Protein AF-0000000081809481 (afdb_homodimer)

Nearest PDB structures (foldseek):
  1v05-assembly1_A-2  TM=9.654E-01  e=3.970E-13  Homo sapiens
  8pa0-assembly2_A  TM=9.584E-01  e=5.561E-13  Homo sapiens
  2eed-assembly1_A  TM=9.183E-01  e=1.915E-11  Homo sapiens
  3rgh-assembly2_B  TM=9.601E-01  e=2.845E-08  Homo sapiens
  2dia-assembly1_A  TM=9.328E-01  e=1.036E-07  Homo sapiens

Radius of gyration: 15.46 Å; Cα contacts (8 Å, |Δi|>4): 538; chains: 2; bounding box: 35×39×35 Å

Sequence (194 aa):
MPVFHSDASKVSSKGLGLKKAHPGRQNNFTINASQAGGNILYVGVYGPKGPCDEVSIKHIGHYNYNVNYVIKERGEHCLIVKWGEEHIPGSPFKVTTMPVFHSDASKVSSKGLGLKKAHPGRQNNFTINASQAGGNILYVGVYGPKGPCDEVSIKHIGHYNYNVNYVIKERGEHCLIVKWGEEHIPGSPFKVTT

Organism: Hyalella azteca (NCBI:txid294128)

Structure (mmCIF, N/CA/C/O backbone):
data_AF-0000000081809481-model_v1
#
loop_
_entity.id
_entity.type
_entity.pdbx_description
1 polymer Filamin-A-like
#
loop_
_atom_site.group_PDB
_atom_site.id
_atom_site.type_symbol
_atom_site.label_atom_id
_atom_site.label_alt_id
_atom_site.label_comp_id
_atom_site.label_asym_id
_atom_site.label_entity_id
_atom_site.label_seq_id
_atom_site.pdbx_PDB_ins_code
_atom_site.Cartn_x
_atom_site.Cartn_y
_atom_site.Cartn_z
_atom_site.occupancy
_atom_site.B_iso_or_equiv
_atom_site.auth_seq_id
_atom_site.auth_comp_id
_atom_site.auth_asym_id
_atom_site.auth_atom_id
_atom_site.pdbx_PDB_model_num
ATOM 1 N N . MET A 1 1 ? 6.949 8.203 14.992 1 63.09 1 MET A N 1
ATOM 2 C CA . MET A 1 1 ? 5.715 8.023 14.234 1 63.09 1 MET A CA 1
ATOM 3 C C . MET A 1 1 ? 4.508 8.492 15.039 1 63.09 1 MET A C 1
ATOM 5 O O . MET A 1 1 ? 4.496 8.375 16.266 1 63.09 1 MET A O 1
ATOM 9 N N . PRO A 1 2 ? 3.596 9.266 14.273 1 72.75 2 PRO A N 1
ATOM 10 C CA . PRO A 1 2 ? 2.396 9.641 15.023 1 72.75 2 PRO A CA 1
ATOM 11 C C . PRO A 1 2 ? 1.665 8.438 15.617 1 72.75 2 PRO A C 1
ATOM 13 O O . PRO A 1 2 ? 1.718 7.344 15.055 1 72.75 2 PRO A O 1
ATOM 16 N N . VAL A 1 3 ? 1.266 8.523 16.844 1 85.62 3 VAL A N 1
ATOM 17 C CA . VAL A 1 3 ? 0.41 7.516 17.469 1 85.62 3 VAL A CA 1
ATOM 18 C C . VAL A 1 3 ? -1.017 7.652 16.938 1 85.62 3 VAL A C 1
ATOM 20 O O . VAL A 1 3 ? -1.584 8.75 16.953 1 85.62 3 VAL A O 1
ATOM 23 N N . PHE A 1 4 ? -1.541 6.566 16.375 1 90.69 4 PHE A N 1
ATOM 24 C CA . PHE A 1 4 ? -2.885 6.605 15.812 1 90.69 4 PHE A CA 1
ATOM 25 C C . PHE A 1 4 ? -3.879 5.902 16.734 1 90.69 4 PHE A C 1
ATOM 27 O O . PHE A 1 4 ? -3.557 4.875 17.328 1 90.69 4 PHE A O 1
ATOM 34 N N . HIS A 1 5 ? -4.938 6.598 16.969 1 94.38 5 HIS A N 1
ATOM 35 C CA . HIS A 1 5 ? -6.082 5.953 17.609 1 94.38 5 HIS A CA 1
ATOM 36 C C . HIS A 1 5 ? -7.129 5.551 16.578 1 94.38 5 HIS A C 1
ATOM 38 O O . HIS A 1 5 ? -7.855 6.402 16.062 1 94.38 5 HIS A O 1
ATOM 44 N N . SER A 1 6 ? -7.109 4.258 16.281 1 97.25 6 SER A N 1
ATOM 45 C CA . SER A 1 6 ? -7.98 3.797 15.211 1 97.25 6 SER A CA 1
ATOM 46 C C . SER A 1 6 ? -8.617 2.457 15.562 1 97.25 6 SER A C 1
ATOM 48 O O . SER A 1 6 ? -8.227 1.807 16.531 1 97.25 6 SER A O 1
ATOM 50 N N . ASP A 1 7 ? -9.711 2.102 14.922 1 98.69 7 ASP A N 1
ATOM 51 C CA . ASP A 1 7 ? -10.438 0.843 15.062 1 98.69 7 ASP A CA 1
ATOM 52 C C . ASP A 1 7 ? -10.711 0.215 13.703 1 98.69 7 ASP A C 1
ATOM 54 O O . ASP A 1 7 ? -11.688 0.566 13.031 1 98.69 7 ASP A O 1
ATOM 58 N N . ALA A 1 8 ? -9.953 -0.684 13.328 1 98.81 8 ALA A N 1
ATOM 59 C CA . ALA A 1 8 ? -10.023 -1.289 12 1 98.81 8 ALA A CA 1
ATOM 60 C C . ALA A 1 8 ? -11.359 -1.994 11.789 1 98.81 8 ALA A C 1
ATOM 62 O O . ALA A 1 8 ? -11.797 -2.195 10.656 1 98.81 8 ALA A O 1
ATOM 63 N N . SER A 1 9 ? -11.898 -2.422 12.82 1 98.88 9 SER A N 1
ATOM 64 C CA . SER A 1 9 ? -13.164 -3.139 12.711 1 98.88 9 SER A CA 1
ATOM 65 C C . SER A 1 9 ? -14.266 -2.238 12.172 1 98.88 9 SER A C 1
ATOM 67 O O . SER A 1 9 ? -15.336 -2.719 11.773 1 98.88 9 SER A O 1
ATOM 69 N N . LYS A 1 10 ? -14.039 -0.944 12.133 1 98.94 10 LYS A N 1
ATOM 70 C CA . LYS A 1 10 ? -15.039 0.02 11.688 1 98.94 10 LYS A CA 1
ATOM 71 C C . LYS A 1 10 ? -14.812 0.417 10.234 1 98.94 10 LYS A C 1
ATOM 73 O O . LYS A 1 10 ? -15.492 1.304 9.711 1 98.94 10 LYS A O 1
ATOM 78 N N . VAL A 1 11 ? -13.938 -0.203 9.57 1 98.94 11 VAL A N 1
ATOM 79 C CA . VAL A 1 11 ? -13.672 0.05 8.156 1 98.94 11 VAL A CA 1
ATOM 80 C C . VAL A 1 11 ? -14.562 -0.843 7.297 1 98.94 11 VAL A C 1
ATOM 82 O O . VAL A 1 11 ? -14.727 -2.031 7.582 1 98.94 11 VAL A O 1
ATOM 85 N N . SER A 1 12 ? -15.078 -0.24 6.246 1 98.94 12 SER A N 1
ATOM 86 C CA . SER A 1 12 ? -15.852 -1.035 5.293 1 98.94 12 SER A CA 1
ATOM 87 C C . SER A 1 12 ? -15.219 -0.997 3.904 1 98.94 12 SER A C 1
ATOM 89 O O . SER A 1 12 ? -14.453 -0.083 3.59 1 98.94 12 SER A O 1
ATOM 91 N N . SER A 1 13 ? -15.492 -2.033 3.174 1 98.94 13 SER A N 1
ATOM 92 C CA . SER A 1 13 ? -15.008 -2.15 1.804 1 98.94 13 SER A CA 1
ATOM 93 C C . SER A 1 13 ? -16.109 -2.611 0.861 1 98.94 13 SER A C 1
ATOM 95 O O . SER A 1 13 ? -17.016 -3.348 1.267 1 98.94 13 SER A O 1
ATOM 97 N N . LYS A 1 14 ? -16.031 -2.088 -0.35 1 98.88 14 LYS A N 1
ATOM 98 C CA . LYS A 1 14 ? -17.047 -2.441 -1.34 1 98.88 14 LYS A CA 1
ATOM 99 C C . LYS A 1 14 ? -16.453 -2.51 -2.74 1 98.88 14 LYS A C 1
ATOM 101 O O . LYS A 1 14 ? -15.578 -1.715 -3.086 1 98.88 14 LYS A O 1
ATOM 106 N N . GLY A 1 15 ? -17 -3.496 -3.559 1 98.81 15 GLY A N 1
ATOM 107 C CA . GLY A 1 15 ? -16.641 -3.559 -4.965 1 98.81 15 GLY A CA 1
ATOM 108 C C . GLY A 1 15 ? -16.297 -4.965 -5.434 1 98.81 15 GLY A C 1
ATOM 109 O O . GLY A 1 15 ? -15.805 -5.781 -4.652 1 98.81 15 GLY A O 1
ATOM 110 N N . LEU A 1 16 ? -16.547 -5.25 -6.727 1 98.5 16 LEU A N 1
ATOM 111 C CA . LEU A 1 16 ? -16.328 -6.57 -7.305 1 98.5 16 LEU A CA 1
ATOM 112 C C . LEU A 1 16 ? -14.875 -6.996 -7.172 1 98.5 16 LEU A C 1
ATOM 114 O O . LEU A 1 16 ? -14.586 -8.188 -7.051 1 98.5 16 LEU A O 1
ATOM 118 N N . GLY A 1 17 ? -14.016 -6.012 -7.125 1 98.75 17 GLY A N 1
ATOM 119 C CA . GLY A 1 17 ? -12.594 -6.281 -7.055 1 98.75 17 GLY A CA 1
ATOM 120 C C . GLY A 1 17 ? -12.18 -7 -5.785 1 98.75 17 GLY A C 1
ATOM 121 O O . GLY A 1 17 ? -11.055 -7.488 -5.676 1 98.75 17 GLY A O 1
ATOM 122 N N . LEU A 1 18 ? -13.133 -7.062 -4.867 1 98.88 18 LEU A N 1
ATOM 123 C CA . LEU A 1 18 ? -12.859 -7.766 -3.621 1 98.88 18 LEU A CA 1
ATOM 124 C C . LEU A 1 18 ? -13.102 -9.266 -3.773 1 98.88 18 LEU A C 1
ATOM 126 O O . LEU A 1 18 ? -12.688 -10.055 -2.924 1 98.88 18 LEU A O 1
ATOM 130 N N . LYS A 1 19 ? -13.719 -9.641 -4.879 1 98.69 19 LYS A N 1
ATOM 131 C CA . LYS A 1 19 ? -14.141 -11.031 -5.027 1 98.69 19 LYS A CA 1
ATOM 132 C C . LYS A 1 19 ? -13.641 -11.625 -6.344 1 98.69 19 LYS A C 1
ATOM 134 O O . LYS A 1 19 ? -13.297 -12.805 -6.414 1 98.69 19 LYS A O 1
ATOM 139 N N . LYS A 1 20 ? -13.664 -10.82 -7.355 1 98.69 20 LYS A N 1
ATOM 140 C CA . LYS A 1 20 ? -13.297 -11.258 -8.703 1 98.69 20 LYS A CA 1
ATOM 141 C C . LYS A 1 20 ? -12.375 -10.25 -9.375 1 98.69 20 LYS A C 1
ATOM 143 O O . LYS A 1 20 ? -12.547 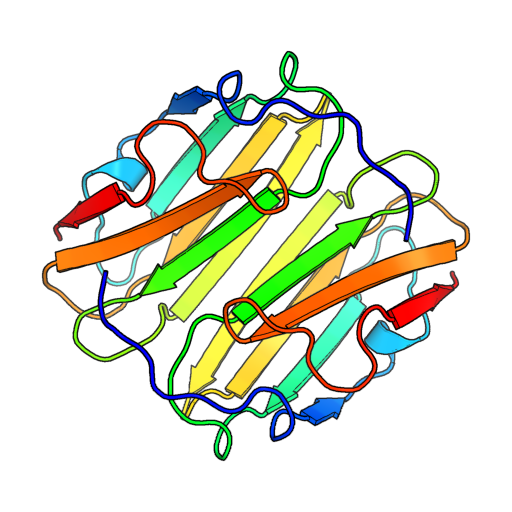-9.039 -9.219 1 98.69 20 LYS A O 1
ATOM 148 N N . ALA A 1 21 ? -11.43 -10.805 -10.141 1 98.44 21 ALA A N 1
ATOM 149 C CA . ALA A 1 21 ? -10.516 -9.922 -10.867 1 98.44 21 ALA A CA 1
ATOM 150 C C . ALA A 1 21 ? -10.289 -10.422 -12.289 1 98.44 21 ALA A C 1
ATOM 152 O O . ALA A 1 21 ? -10.32 -11.633 -12.539 1 98.44 21 ALA A O 1
ATOM 153 N N . HIS A 1 22 ? -10.078 -9.516 -13.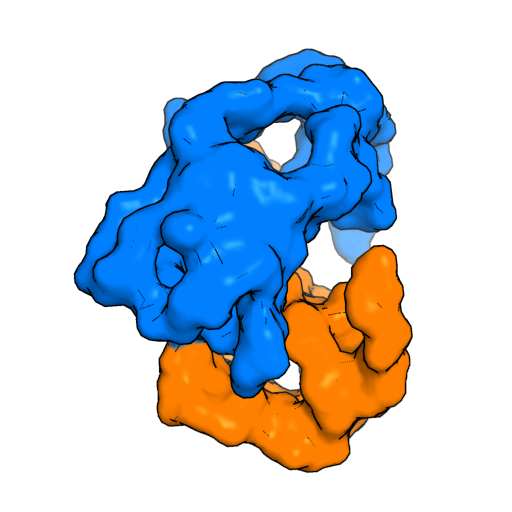172 1 98.25 22 HIS A N 1
ATOM 154 C CA . HIS A 1 22 ? -9.773 -9.812 -14.57 1 98.25 22 HIS A CA 1
ATOM 155 C C . HIS A 1 22 ? -8.305 -9.562 -14.875 1 98.25 22 HIS A C 1
ATOM 157 O O . HIS A 1 22 ? -7.832 -8.43 -14.812 1 98.25 22 HIS A O 1
ATOM 163 N N . PRO A 1 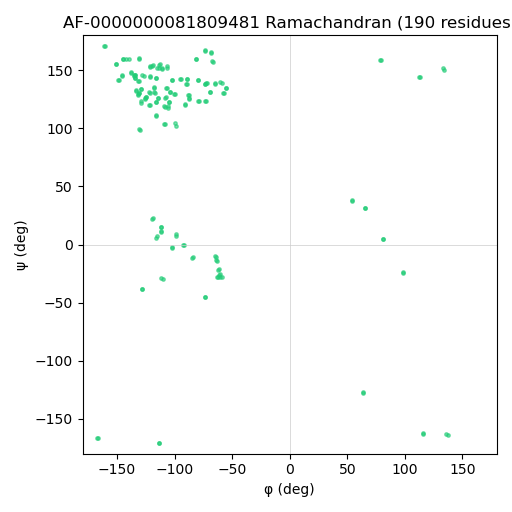23 ? -7.629 -10.625 -15.25 1 97.56 23 PRO A N 1
ATOM 164 C CA . PRO A 1 23 ? -6.211 -10.461 -15.57 1 97.56 23 PRO A CA 1
ATOM 165 C C . PRO A 1 23 ? -5.977 -9.469 -16.703 1 97.56 23 PRO A C 1
ATOM 167 O O . PRO A 1 23 ? -6.727 -9.461 -17.688 1 97.56 23 PRO A O 1
ATOM 170 N N . GLY A 1 24 ? -4.973 -8.68 -16.531 1 96.56 24 GLY A N 1
ATOM 171 C CA . GLY A 1 24 ? -4.57 -7.766 -17.594 1 96.56 24 GLY A CA 1
ATOM 172 C C . GLY A 1 24 ? -5.406 -6.5 -17.641 1 96.56 24 GLY A C 1
ATOM 173 O O . GLY A 1 24 ? -5.203 -5.645 -18.5 1 96.56 24 GLY A O 1
ATOM 174 N N . ARG A 1 25 ? -6.324 -6.383 -16.625 1 97.44 25 ARG A N 1
ATOM 175 C CA . ARG A 1 25 ? -7.207 -5.223 -16.562 1 97.44 25 ARG A CA 1
ATOM 176 C C . ARG A 1 25 ? -7.199 -4.605 -15.172 1 97.44 25 ARG A C 1
ATOM 178 O O . ARG A 1 25 ? -6.82 -5.258 -14.195 1 97.44 25 ARG A O 1
ATOM 185 N N . GLN A 1 26 ? -7.625 -3.355 -15.156 1 98.25 26 GLN A N 1
ATOM 186 C CA . GLN A 1 26 ? -7.816 -2.734 -13.852 1 98.25 26 GLN A CA 1
ATOM 187 C C . GLN A 1 26 ? -9.008 -3.35 -13.117 1 98.25 26 GLN A C 1
ATOM 189 O O . GLN A 1 26 ? -10.07 -3.551 -13.711 1 98.25 26 GLN A O 1
ATOM 194 N N . ASN A 1 27 ? -8.766 -3.689 -11.883 1 98.88 27 ASN A N 1
ATOM 195 C CA . ASN A 1 27 ? -9.805 -4.07 -10.938 1 98.88 27 ASN A CA 1
ATOM 196 C C . ASN A 1 27 ? -9.906 -3.07 -9.789 1 98.88 27 ASN A C 1
ATOM 198 O O . ASN A 1 27 ? -8.914 -2.457 -9.398 1 98.88 27 ASN A O 1
ATOM 202 N N . ASN A 1 28 ? -11.047 -2.908 -9.195 1 98.88 28 ASN A N 1
ATOM 203 C CA . ASN A 1 28 ? -11.195 -1.798 -8.258 1 98.88 28 ASN A CA 1
ATOM 204 C C . ASN A 1 28 ? -12.102 -2.168 -7.086 1 98.88 28 ASN A C 1
ATOM 206 O O . ASN A 1 28 ? -12.906 -3.096 -7.188 1 98.88 28 ASN A O 1
ATOM 210 N N . PHE A 1 29 ? -12.008 -1.487 -6.059 1 98.94 29 PHE A N 1
ATOM 211 C CA . PHE A 1 29 ? -12.898 -1.476 -4.902 1 98.94 29 PHE A CA 1
ATOM 212 C C . PHE A 1 29 ? -12.711 -0.2 -4.09 1 98.94 29 PHE A C 1
ATOM 214 O O . PHE A 1 29 ? -11.812 0.601 -4.379 1 98.94 29 PHE A O 1
ATOM 221 N N . THR A 1 30 ? -13.602 -0.001 -3.131 1 99 30 THR A N 1
ATOM 222 C CA . THR A 1 30 ? -13.531 1.204 -2.312 1 99 30 THR A CA 1
ATOM 223 C C . THR A 1 30 ? -13.375 0.848 -0.837 1 99 30 THR A C 1
ATOM 225 O O . THR A 1 30 ? -13.758 -0.246 -0.414 1 99 30 THR A O 1
ATOM 228 N N . ILE A 1 31 ? -12.789 1.726 -0.113 1 98.94 31 ILE A N 1
ATOM 229 C CA . ILE A 1 31 ? -12.633 1.641 1.335 1 98.94 31 ILE A CA 1
ATOM 230 C C . ILE A 1 31 ? -13.273 2.859 1.995 1 98.94 31 ILE A C 1
ATOM 232 O O . ILE A 1 31 ? -13.078 3.992 1.543 1 98.94 31 ILE A O 1
ATOM 236 N N . ASN A 1 32 ? -14.07 2.666 2.967 1 98.94 32 ASN A N 1
ATOM 237 C CA . ASN A 1 32 ? -14.594 3.715 3.83 1 98.94 32 ASN A CA 1
ATOM 238 C C . ASN A 1 32 ? -14.117 3.549 5.27 1 98.94 32 ASN A C 1
ATOM 240 O O . ASN A 1 32 ? -14.531 2.619 5.965 1 98.94 32 ASN A O 1
ATOM 244 N N . ALA A 1 33 ? -13.289 4.426 5.727 1 98.81 33 ALA A N 1
ATOM 245 C CA . ALA A 1 33 ? -12.742 4.359 7.078 1 98.81 33 ALA A CA 1
ATOM 246 C C . ALA A 1 33 ? -13.117 5.602 7.883 1 98.81 33 ALA A C 1
ATOM 248 O O . ALA A 1 33 ? -12.414 5.969 8.828 1 98.81 33 ALA A O 1
ATOM 249 N N . SER A 1 34 ? -14.188 6.293 7.469 1 98.69 34 SER A N 1
ATOM 250 C CA . SER A 1 34 ? -14.57 7.57 8.055 1 98.69 34 SER A CA 1
ATOM 251 C C . SER A 1 34 ? -14.898 7.426 9.539 1 98.69 34 SER A C 1
ATOM 253 O O . SER A 1 34 ? -14.781 8.383 10.305 1 98.69 34 SER A O 1
ATOM 255 N N . GLN A 1 35 ? -15.211 6.211 9.969 1 98.69 35 GLN A N 1
ATOM 256 C CA . GLN A 1 35 ? -15.625 6.02 11.359 1 98.69 35 GLN A CA 1
ATOM 257 C C . GLN A 1 35 ? -14.578 5.23 12.133 1 98.69 35 GLN A C 1
ATOM 259 O O . GLN A 1 35 ? -14.836 4.781 13.258 1 98.69 35 GLN A O 1
ATOM 264 N N . ALA A 1 36 ? -13.469 5.035 11.594 1 98.69 36 ALA A N 1
ATOM 265 C CA . ALA A 1 36 ? -12.508 4.102 12.172 1 98.69 36 ALA A CA 1
ATOM 266 C C . ALA A 1 36 ? -11.398 4.848 12.914 1 98.69 36 ALA A C 1
ATOM 268 O O . ALA A 1 36 ? -10.531 4.223 13.531 1 98.69 36 ALA A O 1
ATOM 269 N N . GLY A 1 37 ? -11.414 6.242 12.906 1 97.19 37 GLY A N 1
ATOM 270 C CA . GLY A 1 37 ? -10.242 6.984 13.359 1 97.19 37 GLY A CA 1
ATOM 271 C C . GLY A 1 37 ? -9.141 7.043 12.312 1 97.19 37 GLY A C 1
ATOM 272 O O . GLY A 1 37 ? -9.148 6.27 11.352 1 97.19 37 GLY A O 1
ATOM 273 N N . GLY A 1 38 ? -8.25 7.977 12.398 1 95.94 38 GLY A N 1
ATOM 274 C CA . GLY A 1 38 ? -7.184 8.156 11.422 1 95.94 38 GLY A CA 1
ATOM 275 C C . GLY A 1 38 ? -6.094 7.109 11.531 1 95.94 38 GLY A C 1
ATOM 276 O O . GLY A 1 38 ? -5.715 6.711 12.641 1 95.94 38 GLY A O 1
ATOM 277 N N . ASN A 1 39 ? -5.645 6.629 10.469 1 97.12 39 ASN A N 1
ATOM 278 C CA . ASN A 1 39 ? -4.52 5.707 10.328 1 97.12 39 ASN A CA 1
ATOM 279 C C . ASN A 1 39 ? -4.059 5.594 8.883 1 97.12 39 ASN A C 1
ATOM 281 O O . ASN A 1 39 ? -4.48 6.375 8.023 1 97.12 39 ASN A O 1
ATOM 285 N N . ILE A 1 40 ? -3.211 4.566 8.586 1 96.75 40 ILE A N 1
ATOM 286 C CA . ILE A 1 40 ? -2.689 4.336 7.242 1 96.75 40 ILE A CA 1
ATOM 287 C C . ILE A 1 40 ? -3.375 3.121 6.621 1 96.75 40 ILE A C 1
ATOM 289 O O . ILE A 1 40 ? -3.533 2.09 7.277 1 96.75 40 ILE A O 1
ATOM 293 N N . LEU A 1 41 ? -3.785 3.209 5.422 1 98.56 41 LEU A N 1
ATOM 294 C CA . LEU A 1 41 ? -4.32 2.084 4.656 1 98.56 41 LEU A CA 1
ATOM 295 C C . LEU A 1 41 ? -3.201 1.338 3.938 1 98.56 41 LEU A C 1
ATOM 297 O O . LEU A 1 41 ? -2.393 1.948 3.234 1 98.56 41 LEU A O 1
ATOM 301 N N . TYR A 1 42 ? -3.143 0.084 4.09 1 98.44 42 TYR A N 1
ATOM 302 C CA . TYR A 1 42 ? -2.232 -0.775 3.34 1 98.44 42 TYR A CA 1
ATOM 303 C C . TYR A 1 42 ? -3.004 -1.777 2.49 1 98.44 42 TYR A C 1
ATOM 305 O O . TYR A 1 42 ? -3.971 -2.383 2.959 1 98.44 42 TYR A O 1
ATOM 313 N N . VAL A 1 43 ? -2.576 -1.904 1.302 1 98.81 43 VAL A N 1
ATOM 314 C CA . VAL A 1 43 ? -3.172 -2.883 0.396 1 98.81 43 VAL A CA 1
ATOM 315 C C . VAL A 1 43 ? -2.072 -3.699 -0.279 1 98.81 43 VAL A C 1
ATOM 317 O O . VAL A 1 43 ? -1.083 -3.141 -0.762 1 98.81 43 VAL A O 1
ATOM 320 N N . GLY A 1 44 ? -2.166 -4.961 -0.25 1 97.75 44 GLY A N 1
ATOM 321 C CA . GLY A 1 44 ? -1.328 -5.895 -0.985 1 97.75 44 GLY A CA 1
ATOM 322 C C . GLY A 1 44 ? -2.123 -6.957 -1.722 1 97.75 44 GLY A C 1
ATOM 323 O O . GLY A 1 44 ? -3.131 -7.453 -1.211 1 97.75 44 GLY A O 1
ATOM 324 N N . VAL A 1 45 ? -1.703 -7.258 -2.855 1 97.81 45 VAL A N 1
ATOM 325 C CA . VAL A 1 45 ? -2.316 -8.32 -3.645 1 97.81 45 VAL A CA 1
ATOM 326 C C . VAL A 1 45 ? -1.252 -9.336 -4.059 1 97.81 45 VAL A C 1
ATOM 328 O O . VAL A 1 45 ? -0.219 -8.969 -4.621 1 97.81 45 VAL A O 1
ATOM 331 N N . TYR A 1 46 ? -1.46 -10.562 -3.762 1 96.12 46 TYR A N 1
ATOM 332 C CA . TYR A 1 46 ? -0.511 -11.641 -4.039 1 96.12 46 TYR A CA 1
ATOM 333 C C . TYR A 1 46 ? -1.199 -12.812 -4.723 1 96.12 46 TYR A C 1
ATOM 335 O O . TYR A 1 46 ? -2.242 -13.281 -4.266 1 96.12 46 TYR A O 1
ATOM 343 N N . GLY A 1 47 ? -0.604 -13.25 -5.805 1 95.19 47 GLY A N 1
ATOM 344 C CA . GLY A 1 47 ? -1.177 -14.344 -6.57 1 95.19 47 GLY A CA 1
ATOM 345 C C . GLY A 1 47 ? -0.325 -15.602 -6.547 1 95.19 47 GLY A C 1
ATOM 346 O O . GLY A 1 47 ? 0.599 -15.719 -5.738 1 95.19 47 GLY A O 1
ATOM 347 N N . PRO A 1 48 ? -0.764 -16.562 -7.434 1 93.69 48 PRO A N 1
ATOM 348 C CA . PRO A 1 48 ? -0.11 -17.875 -7.43 1 93.69 48 PRO A CA 1
ATOM 349 C C . PRO A 1 48 ? 1.377 -17.797 -7.766 1 93.69 48 PRO A C 1
ATOM 351 O O . PRO A 1 48 ? 2.162 -18.625 -7.316 1 93.69 48 PRO A O 1
ATOM 354 N N . LYS A 1 49 ? 1.774 -16.812 -8.477 1 93.12 49 LYS A N 1
ATOM 355 C CA . LYS A 1 49 ? 3.158 -16.766 -8.938 1 93.12 49 LYS A CA 1
ATOM 356 C C . LYS A 1 49 ? 3.906 -15.578 -8.32 1 93.12 49 LYS A C 1
ATOM 358 O O . LYS A 1 49 ? 5.016 -15.258 -8.75 1 93.12 49 LYS A O 1
ATOM 363 N N . GLY A 1 50 ? 3.223 -14.891 -7.371 1 93.06 50 GLY A N 1
ATOM 364 C CA . GLY A 1 50 ? 3.914 -13.773 -6.742 1 93.06 50 GLY A CA 1
ATOM 365 C C . GLY A 1 50 ? 3.043 -12.539 -6.598 1 93.06 50 GLY A C 1
ATOM 366 O O . GLY A 1 50 ? 1.814 -12.633 -6.602 1 93.06 50 GLY A O 1
ATOM 367 N N . PRO A 1 51 ? 3.766 -11.438 -6.367 1 93 51 PRO A N 1
ATOM 368 C CA . PRO A 1 51 ? 3.012 -10.203 -6.172 1 93 51 PRO A CA 1
ATOM 369 C C . PRO A 1 51 ? 2.291 -9.742 -7.438 1 93 51 PRO A C 1
ATOM 371 O O . PRO A 1 51 ? 2.703 -10.094 -8.547 1 93 51 PRO A O 1
ATOM 374 N N . CYS A 1 52 ? 1.232 -8.914 -7.18 1 92.19 52 CYS A N 1
ATOM 375 C CA . CYS A 1 52 ? 0.51 -8.344 -8.312 1 92.19 52 CYS A CA 1
ATOM 376 C C . CYS A 1 52 ? 1.375 -7.336 -9.055 1 92.19 52 CYS A C 1
ATOM 378 O O . CYS A 1 52 ? 2.383 -6.863 -8.523 1 92.19 52 CYS A O 1
ATOM 380 N N . ASP A 1 53 ? 0.913 -7.031 -10.227 1 95.25 53 ASP A N 1
ATOM 381 C CA . ASP A 1 53 ? 1.683 -6.148 -11.094 1 95.25 53 ASP A CA 1
ATOM 382 C C . ASP A 1 53 ? 1.624 -4.703 -10.602 1 95.25 53 ASP A C 1
ATOM 384 O O . ASP A 1 53 ? 2.643 -4.008 -10.578 1 95.25 53 ASP A O 1
ATOM 388 N N . GLU A 1 54 ? 0.381 -4.223 -10.227 1 98.38 54 GLU A N 1
ATOM 389 C CA . GLU A 1 54 ? 0.222 -2.828 -9.828 1 98.38 54 GLU A CA 1
ATOM 390 C C . GLU A 1 54 ? -0.887 -2.674 -8.789 1 98.38 54 GLU A C 1
ATOM 392 O O . GLU A 1 54 ? -1.94 -3.305 -8.906 1 98.38 54 GLU A O 1
ATOM 397 N N . VAL A 1 55 ? -0.675 -1.824 -7.84 1 98.81 55 VAL A N 1
ATOM 398 C CA . VAL A 1 55 ? -1.693 -1.377 -6.895 1 98.81 55 VAL A CA 1
ATOM 399 C C . VAL A 1 55 ? -1.639 0.143 -6.754 1 98.81 55 VAL A C 1
ATOM 401 O O . VAL A 1 55 ? -0.561 0.72 -6.594 1 98.81 55 VAL A O 1
ATOM 404 N N . SER A 1 56 ? -2.732 0.782 -6.824 1 98.81 56 SER A N 1
ATOM 405 C CA . SER A 1 56 ? -2.855 2.223 -6.625 1 98.81 56 SER A CA 1
ATOM 406 C C . SER A 1 56 ? -3.947 2.551 -5.613 1 98.81 56 SER A C 1
ATOM 408 O O . SER A 1 56 ? -5.066 2.043 -5.715 1 98.81 56 SER A O 1
ATOM 410 N N . ILE A 1 57 ? -3.625 3.416 -4.707 1 98.88 57 ILE A N 1
ATOM 411 C CA . ILE A 1 57 ? -4.535 3.855 -3.658 1 98.88 57 ILE A CA 1
ATOM 412 C C . ILE A 1 57 ? -4.719 5.371 -3.732 1 98.88 57 ILE A C 1
ATOM 414 O O . ILE A 1 57 ? -3.742 6.121 -3.662 1 98.88 57 ILE A O 1
ATOM 418 N N . LYS A 1 58 ? -5.938 5.719 -3.924 1 98.75 58 LYS A N 1
ATOM 419 C CA . LYS A 1 58 ? -6.25 7.145 -3.967 1 98.75 58 LYS A CA 1
ATOM 420 C C . LYS A 1 58 ? -7.168 7.539 -2.812 1 98.75 58 LYS A C 1
ATOM 422 O O . LYS A 1 58 ? -8.258 6.984 -2.66 1 98.75 58 LYS A O 1
ATOM 427 N N . HIS A 1 59 ? -6.664 8.484 -2.066 1 98.69 59 HIS A N 1
ATOM 428 C CA . HIS A 1 59 ? -7.512 9.07 -1.035 1 98.69 59 HIS A CA 1
ATOM 429 C C . HIS A 1 59 ? -8.469 10.102 -1.631 1 98.69 59 HIS A C 1
ATOM 431 O O . HIS A 1 59 ? -8.039 11.102 -2.197 1 98.69 59 HIS A O 1
ATOM 437 N N . ILE A 1 60 ? -9.805 9.883 -1.404 1 98.5 60 ILE A N 1
ATOM 438 C CA . ILE A 1 60 ? -10.758 10.758 -2.07 1 98.5 60 ILE A CA 1
ATOM 439 C C . ILE A 1 60 ? -11.461 11.641 -1.038 1 98.5 60 ILE A C 1
ATOM 441 O O . ILE A 1 60 ? -12.562 12.133 -1.276 1 98.5 60 ILE A O 1
ATOM 445 N N . GLY A 1 61 ? -10.891 11.703 0.216 1 97.25 61 GLY A N 1
ATOM 446 C CA . GLY A 1 61 ? -11.391 12.57 1.271 1 97.25 61 GLY A CA 1
ATOM 447 C C . GLY A 1 61 ? -11.992 11.812 2.436 1 97.25 61 GLY A C 1
ATOM 448 O O . GLY A 1 61 ? -12.633 10.773 2.242 1 97.25 61 GLY A O 1
ATOM 449 N N . HIS A 1 62 ? -11.812 12.32 3.662 1 97.69 62 HIS A N 1
ATOM 450 C CA . HIS A 1 62 ? -12.43 11.82 4.887 1 97.69 62 HIS A CA 1
ATOM 451 C C . HIS A 1 62 ? -12.172 10.336 5.07 1 97.69 62 HIS A C 1
ATOM 453 O O . HIS A 1 62 ? -13.094 9.562 5.355 1 97.69 62 HIS A O 1
ATOM 459 N N . 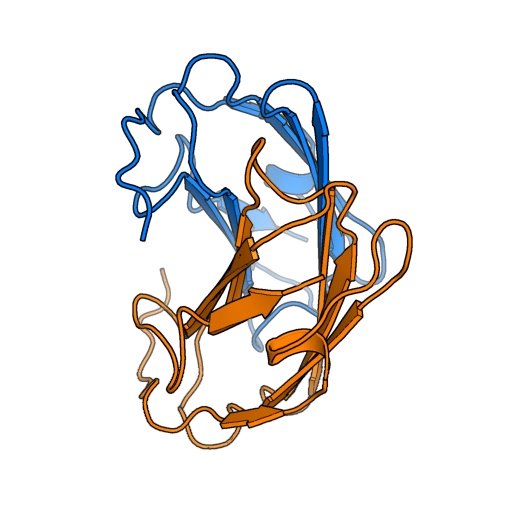TYR A 1 63 ? -10.945 9.898 4.703 1 98.12 63 TYR A N 1
ATOM 460 C CA . TYR A 1 63 ? -10.484 8.531 4.891 1 98.12 63 TYR A CA 1
ATOM 461 C C . TYR A 1 63 ? -11.297 7.559 4.043 1 98.12 63 TYR A C 1
ATOM 463 O O . TYR A 1 63 ? -11.57 6.434 4.465 1 98.12 63 TYR A O 1
ATOM 471 N N . ASN A 1 64 ? -11.727 8.156 2.871 1 98.88 64 ASN A N 1
ATOM 472 C CA . ASN A 1 64 ? -12.258 7.324 1.798 1 98.88 64 ASN A CA 1
ATOM 473 C C . ASN A 1 64 ? -11.227 7.117 0.689 1 98.88 64 ASN A C 1
ATOM 475 O O . ASN A 1 64 ? -10.5 8.039 0.333 1 98.88 64 ASN A O 1
ATOM 479 N N . TYR A 1 65 ? -11.25 5.883 0.169 1 98.88 65 TYR A N 1
ATOM 480 C CA . TYR A 1 65 ? -10.227 5.555 -0.813 1 98.88 65 TYR A CA 1
ATOM 481 C C . TYR A 1 65 ? -10.828 4.812 -2.002 1 98.88 65 TYR A C 1
ATOM 483 O O . TYR A 1 65 ? -11.742 4 -1.839 1 98.88 65 TYR A O 1
ATOM 491 N N . ASN A 1 66 ? -10.281 5.082 -3.158 1 98.94 66 ASN A N 1
ATOM 492 C CA . ASN A 1 66 ? -10.367 4.195 -4.316 1 98.94 66 ASN A CA 1
ATOM 493 C C . ASN A 1 66 ? -9.102 3.367 -4.484 1 98.94 66 ASN A C 1
ATOM 495 O O . ASN A 1 66 ? -7.992 3.906 -4.449 1 98.94 66 ASN A O 1
ATOM 499 N N . VAL A 1 67 ? -9.312 2.082 -4.633 1 98.94 67 VAL A N 1
ATOM 500 C CA . VAL A 1 67 ? -8.172 1.195 -4.848 1 98.94 67 VAL A CA 1
ATOM 501 C C . VAL A 1 67 ? -8.281 0.524 -6.211 1 98.94 67 VAL A C 1
ATOM 503 O O . VAL A 1 67 ? -9.344 0.005 -6.57 1 98.94 67 VAL A O 1
ATOM 506 N N . ASN A 1 68 ? -7.215 0.59 -6.926 1 98.94 68 ASN A N 1
ATOM 507 C CA . ASN A 1 68 ? -7.074 -0.111 -8.195 1 98.94 68 ASN A CA 1
ATOM 508 C C . ASN A 1 68 ? -5.891 -1.073 -8.18 1 98.94 68 ASN A C 1
ATOM 510 O O . ASN A 1 68 ? -4.855 -0.781 -7.57 1 98.94 68 ASN A O 1
ATOM 514 N N . TYR A 1 69 ? -6.086 -2.16 -8.844 1 98.81 69 TYR A N 1
ATOM 515 C CA . TYR A 1 69 ? -4.953 -3.072 -8.961 1 98.81 69 TYR A CA 1
ATOM 516 C C . TYR A 1 69 ? -5.031 -3.873 -10.258 1 98.81 69 TYR A C 1
ATOM 518 O O . TYR A 1 69 ? -6.105 -4.008 -10.844 1 98.81 69 TYR A O 1
ATOM 526 N N . VAL A 1 70 ? -3.914 -4.34 -10.742 1 98.75 70 VAL A N 1
ATOM 527 C CA . VAL A 1 70 ? -3.793 -5.145 -11.953 1 98.75 70 VAL A CA 1
ATOM 528 C C . VAL A 1 70 ? -3.068 -6.449 -11.641 1 98.75 70 VAL A C 1
ATOM 530 O O . VAL A 1 70 ? -1.994 -6.438 -11.031 1 98.75 70 VAL A O 1
ATOM 533 N N . ILE A 1 71 ? -3.664 -7.516 -12.008 1 97.88 71 ILE A N 1
ATOM 534 C CA . ILE A 1 71 ? -3.004 -8.812 -11.906 1 97.88 71 ILE A CA 1
ATOM 535 C C . ILE A 1 71 ? -2.762 -9.375 -13.305 1 97.88 71 ILE A C 1
ATOM 537 O O . ILE A 1 71 ? -3.484 -9.047 -14.25 1 97.88 71 ILE A O 1
ATOM 541 N N . LYS A 1 72 ? -1.789 -10.195 -13.383 1 95.19 72 LYS A N 1
ATOM 542 C CA . LYS A 1 72 ? -1.496 -10.82 -14.672 1 95.19 72 LYS A CA 1
ATOM 543 C C . LYS A 1 72 ? -1.831 -12.312 -14.648 1 95.19 72 LYS A C 1
ATOM 545 O O . LYS A 1 72 ? -2.293 -12.867 -15.648 1 95.19 72 LYS A O 1
ATOM 550 N N . GLU A 1 73 ? -1.742 -12.938 -13.523 1 95.81 73 GLU A N 1
ATOM 551 C CA . GLU A 1 73 ? -1.871 -14.391 -13.414 1 95.81 73 GLU A CA 1
ATOM 552 C C . GLU A 1 73 ? -3.305 -14.789 -13.086 1 95.81 73 GLU A C 1
ATOM 554 O O . GLU A 1 73 ? -3.979 -14.125 -12.297 1 95.81 73 GLU A O 1
ATOM 559 N N . ARG A 1 74 ? -3.711 -15.82 -13.648 1 97.56 74 ARG A N 1
ATOM 560 C CA . ARG A 1 74 ? -5.004 -16.406 -13.312 1 97.56 74 ARG A CA 1
ATOM 561 C C . ARG A 1 74 ? -4.906 -17.25 -12.047 1 97.56 74 ARG A C 1
ATOM 563 O O . ARG A 1 74 ? -3.824 -17.719 -11.68 1 97.56 74 ARG A O 1
ATOM 570 N N . GLY A 1 75 ? -6.098 -17.438 -11.484 1 97.44 75 GLY A N 1
ATOM 571 C CA . GLY A 1 75 ? -6.16 -18.266 -10.289 1 97.44 75 GLY A CA 1
ATOM 572 C C . GLY A 1 75 ? -6.613 -17.5 -9.062 1 97.44 75 GLY A C 1
ATOM 573 O O . GLY A 1 75 ? -7.258 -16.453 -9.18 1 97.44 75 GLY A O 1
ATOM 574 N N . GLU A 1 76 ? -6.348 -18.062 -7.922 1 97.5 76 GLU A N 1
ATOM 575 C CA . GLU A 1 76 ? -6.77 -17.469 -6.66 1 97.5 76 GLU A CA 1
ATOM 576 C C . GLU A 1 76 ? -5.723 -16.484 -6.148 1 97.5 76 GLU A C 1
ATOM 578 O O . GLU A 1 76 ? -4.535 -16.797 -6.082 1 97.5 76 GLU A O 1
ATOM 583 N N . HIS A 1 77 ? -6.121 -15.336 -5.902 1 97.5 77 HIS A N 1
ATOM 584 C CA . HIS A 1 77 ? -5.285 -14.305 -5.309 1 97.5 77 HIS A CA 1
ATOM 585 C C . HIS A 1 77 ? -5.734 -13.977 -3.889 1 97.5 77 HIS A C 1
ATOM 587 O O . HIS A 1 77 ? -6.91 -14.125 -3.557 1 97.5 77 HIS A O 1
ATOM 593 N N . CYS A 1 78 ? -4.766 -13.562 -3.16 1 97.38 78 CYS A N 1
ATOM 594 C CA . CYS A 1 78 ? -5.027 -13.039 -1.822 1 97.38 78 CYS A CA 1
ATOM 595 C C . CYS A 1 78 ? -4.914 -11.523 -1.8 1 97.38 78 CYS A C 1
ATOM 597 O O . CYS A 1 78 ? -3.885 -10.961 -2.186 1 97.38 78 CYS A O 1
ATOM 599 N N . LEU A 1 79 ? -5.953 -10.898 -1.39 1 98.38 79 LEU A N 1
ATOM 600 C CA . LEU A 1 79 ? -6 -9.453 -1.243 1 98.38 79 LEU A CA 1
ATOM 601 C C . LEU A 1 79 ? -6.02 -9.055 0.229 1 98.38 79 LEU A C 1
ATOM 603 O O . LEU A 1 79 ? -6.969 -9.375 0.951 1 98.38 79 LEU A O 1
ATOM 607 N N . ILE A 1 80 ? -4.992 -8.32 0.59 1 98.19 80 ILE A N 1
ATOM 608 C CA . ILE A 1 80 ? -4.812 -7.91 1.979 1 98.19 80 ILE A CA 1
ATOM 609 C C . ILE A 1 80 ? -5.098 -6.418 2.121 1 98.19 80 ILE A C 1
ATOM 611 O O . ILE A 1 80 ? -4.539 -5.602 1.383 1 98.19 80 ILE A O 1
ATOM 615 N N . VAL A 1 81 ? -5.957 -6.09 3.008 1 98.88 81 VAL A N 1
ATOM 616 C CA . VAL A 1 81 ? -6.293 -4.703 3.32 1 98.88 81 VAL A CA 1
ATOM 617 C C . VAL A 1 81 ? -6.191 -4.477 4.828 1 98.88 81 VAL A C 1
ATOM 619 O O . VAL A 1 81 ? -6.875 -5.141 5.609 1 98.88 81 VAL A O 1
ATOM 622 N N . LYS A 1 82 ? -5.355 -3.549 5.148 1 98.75 82 LYS A N 1
ATOM 623 C CA . LYS A 1 82 ? -5.145 -3.25 6.562 1 98.75 82 LYS A CA 1
ATOM 624 C C . LYS A 1 82 ? -5.344 -1.763 6.844 1 98.75 82 LYS A C 1
ATOM 626 O O . LYS A 1 82 ? -5.039 -0.919 5.996 1 98.75 82 LYS A O 1
ATOM 631 N N . TRP A 1 83 ? -5.867 -1.558 8 1 98.69 83 TRP A N 1
ATOM 632 C CA . TRP A 1 83 ? -5.887 -0.237 8.625 1 98.69 83 TRP A CA 1
ATOM 633 C C . TRP A 1 83 ? -4.914 -0.17 9.797 1 98.69 83 TRP A C 1
ATOM 635 O O . TRP A 1 83 ? -5.199 -0.688 10.875 1 98.69 83 TRP A O 1
ATOM 645 N N . GLY A 1 84 ? -3.779 0.508 9.492 1 96.5 84 GLY A N 1
ATOM 646 C CA . GLY A 1 84 ? -2.656 0.309 10.398 1 96.5 84 GLY A CA 1
ATOM 647 C C . GLY A 1 84 ? -2.154 -1.122 10.414 1 96.5 84 GLY A C 1
ATOM 648 O O . GLY A 1 84 ? -1.878 -1.704 9.367 1 96.5 84 GLY A O 1
ATOM 649 N N . GLU A 1 85 ? -2.047 -1.714 11.617 1 96.94 85 GLU A N 1
ATOM 650 C CA . GLU A 1 85 ? -1.472 -3.047 11.773 1 96.94 85 GLU A CA 1
ATOM 651 C C . GLU A 1 85 ? -2.551 -4.125 11.711 1 96.94 85 GLU A C 1
ATOM 653 O O . GLU A 1 85 ? -2.246 -5.316 11.758 1 96.94 85 GLU A O 1
ATOM 658 N N . GLU A 1 86 ? -3.773 -3.688 11.539 1 98.31 86 GLU A N 1
ATOM 659 C CA . GLU A 1 86 ? -4.863 -4.645 11.688 1 98.31 86 GLU A CA 1
ATOM 660 C C . GLU A 1 86 ? -5.621 -4.836 10.375 1 98.31 86 GLU A C 1
ATOM 662 O O . GLU A 1 86 ? -5.852 -3.871 9.648 1 98.31 86 GLU A O 1
ATOM 667 N N . HIS A 1 87 ? -6.059 -6.098 10.133 1 98.75 87 HIS A N 1
ATOM 668 C CA . HIS A 1 87 ? -6.934 -6.379 9 1 98.75 87 HIS A CA 1
ATOM 669 C C . HIS A 1 87 ? -8.281 -5.691 9.164 1 98.75 87 HIS A C 1
ATOM 671 O O . HIS A 1 87 ? -8.844 -5.664 10.266 1 98.75 87 HIS A O 1
ATOM 677 N N . ILE A 1 88 ? -8.742 -5.168 8.102 1 98.94 88 ILE A N 1
ATOM 678 C CA . ILE A 1 88 ? -10.133 -4.742 8.109 1 98.94 88 ILE A CA 1
ATOM 679 C C . ILE A 1 88 ? -11.047 -5.965 8.039 1 98.94 88 ILE A C 1
ATOM 681 O O . ILE A 1 88 ? -10.602 -7.062 7.691 1 98.94 88 ILE A O 1
ATOM 685 N N . PRO A 1 89 ? -12.344 -5.738 8.312 1 98.94 89 PRO A N 1
ATOM 686 C CA . PRO A 1 89 ? -13.258 -6.875 8.164 1 98.94 89 PRO A CA 1
ATOM 687 C C . PRO A 1 89 ? -13.234 -7.473 6.762 1 98.94 89 PRO A C 1
ATOM 689 O O . PRO A 1 89 ? -13.312 -6.738 5.773 1 98.94 89 PRO A O 1
ATOM 692 N N . GLY A 1 90 ? -13.094 -8.781 6.691 1 98.62 90 GLY A N 1
ATOM 693 C CA . GLY A 1 90 ? -13.086 -9.5 5.426 1 98.62 90 GLY A CA 1
ATOM 694 C C . GLY A 1 90 ? -11.688 -9.82 4.926 1 98.62 90 GLY A C 1
ATOM 695 O O . GLY A 1 90 ? -11.508 -10.719 4.102 1 98.62 90 GLY A O 1
ATOM 696 N N . SER A 1 91 ? -10.672 -9.07 5.312 1 98.69 91 SER A N 1
ATOM 697 C CA . SER A 1 91 ? -9.289 -9.289 4.895 1 98.69 91 SER A CA 1
ATOM 698 C C . SER A 1 91 ? -8.641 -10.414 5.695 1 98.69 91 SER A C 1
ATOM 700 O O . SER A 1 91 ? -8.891 -10.547 6.895 1 98.69 91 SER A O 1
ATOM 702 N N . PRO A 1 92 ? -7.902 -11.18 5.145 1 98.31 92 PRO A N 1
ATOM 703 C CA . PRO A 1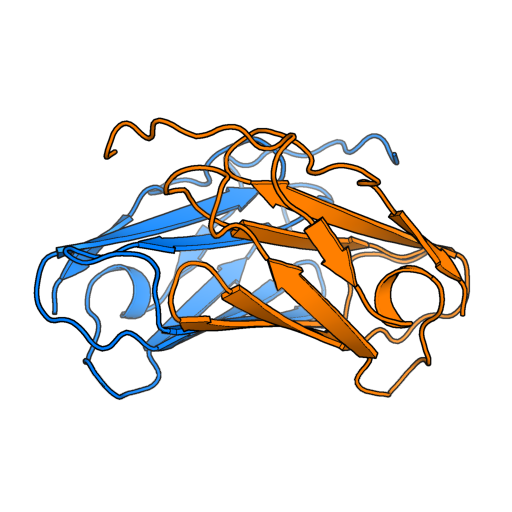 92 ? -7.578 -11.203 3.717 1 98.31 92 PRO A CA 1
ATOM 704 C C . PRO A 1 92 ? -8.734 -11.719 2.859 1 98.31 92 PRO A C 1
ATOM 706 O O . PRO A 1 92 ? -9.43 -12.656 3.254 1 98.31 92 PRO A O 1
ATOM 709 N N . PHE A 1 93 ? -8.93 -11.07 1.743 1 98.62 93 PHE A N 1
ATOM 710 C CA . PHE A 1 93 ? -9.969 -11.469 0.795 1 98.62 93 PHE A CA 1
ATOM 711 C C . PHE A 1 93 ? -9.422 -12.492 -0.198 1 98.62 93 PHE A C 1
ATOM 713 O O . PHE A 1 93 ? -8.258 -12.406 -0.606 1 98.62 93 PHE A O 1
ATOM 720 N N . LYS A 1 94 ? -10.211 -13.406 -0.532 1 98.25 94 LYS A N 1
ATOM 721 C CA . LYS A 1 94 ? -9.93 -14.305 -1.647 1 98.25 94 LYS A CA 1
ATOM 722 C C . LYS A 1 94 ? -10.508 -13.758 -2.951 1 98.25 94 LYS A C 1
ATOM 724 O O . LYS A 1 94 ? -11.703 -13.5 -3.049 1 98.25 94 LYS A O 1
ATOM 729 N N . VAL A 1 95 ? -9.672 -13.562 -3.873 1 98.25 95 VAL A N 1
ATOM 730 C CA . VAL A 1 95 ? -10.094 -13.039 -5.172 1 98.25 95 VAL A CA 1
ATOM 731 C C . VAL A 1 95 ? -9.859 -14.094 -6.25 1 98.25 95 VAL A C 1
ATOM 733 O O . VAL A 1 95 ? -8.742 -14.602 -6.395 1 98.25 95 VAL A O 1
ATOM 736 N N . THR A 1 96 ? -10.836 -14.383 -6.949 1 98.19 96 THR A N 1
ATOM 737 C CA . THR A 1 96 ? -10.695 -15.367 -8.016 1 98.19 96 THR A CA 1
ATOM 738 C C . THR A 1 96 ? -10.703 -14.68 -9.383 1 98.19 96 THR A C 1
ATOM 740 O O . THR A 1 96 ? -11.219 -13.578 -9.531 1 98.19 96 THR A O 1
ATOM 743 N N . THR A 1 97 ? -10.078 -15.258 -10.32 1 96.56 97 THR A N 1
ATOM 744 C CA . THR A 1 97 ? -10.07 -14.727 -11.68 1 96.56 97 THR A CA 1
ATOM 745 C C . THR A 1 97 ? -11.008 -15.523 -12.578 1 96.56 97 THR A C 1
ATOM 747 O O . THR A 1 97 ? -11.25 -16.703 -12.336 1 96.56 97 THR A O 1
ATOM 750 N N . MET B 1 1 ? -3.357 -17.688 4.777 1 63.41 1 MET B N 1
ATOM 751 C CA . MET B 1 1 ? -2.365 -16.859 4.09 1 63.41 1 MET B CA 1
ATOM 752 C C . MET B 1 1 ? -1.062 -17.625 3.898 1 63.41 1 MET B C 1
ATOM 754 O O . MET B 1 1 ? -0.701 -18.469 4.73 1 63.41 1 MET B O 1
ATOM 758 N N . PRO B 1 2 ? -0.513 -17.453 2.592 1 73.31 2 PRO B N 1
ATOM 759 C CA . PRO B 1 2 ? 0.782 -18.125 2.439 1 73.31 2 PRO B CA 1
ATOM 760 C C . PRO B 1 2 ? 1.796 -17.688 3.496 1 73.31 2 PRO B C 1
ATOM 762 O O . PRO B 1 2 ? 1.743 -16.562 3.984 1 73.31 2 PRO B O 1
ATOM 765 N N . VAL B 1 3 ? 2.482 -18.609 4.078 1 86 3 VAL B N 1
ATOM 766 C CA . VAL B 1 3 ? 3.592 -18.312 4.977 1 86 3 VAL B CA 1
ATOM 767 C C . VAL B 1 3 ? 4.797 -17.812 4.176 1 86 3 VAL B C 1
ATOM 769 O O . VAL B 1 3 ? 5.203 -18.469 3.203 1 86 3 VAL B O 1
ATOM 772 N N . PHE B 1 4 ? 5.273 -16.625 4.523 1 91 4 PHE B N 1
ATOM 773 C CA . PHE B 1 4 ? 6.406 -16.062 3.799 1 91 4 PHE B CA 1
ATOM 774 C C . PHE B 1 4 ? 7.684 -16.172 4.625 1 91 4 PHE B C 1
ATOM 776 O O . PHE B 1 4 ? 7.66 -15.984 5.844 1 91 4 PHE B O 1
ATOM 783 N N . HIS B 1 5 ? 8.68 -16.656 3.963 1 94.62 5 HIS B N 1
ATOM 784 C CA . HIS B 1 5 ? 10.016 -16.562 4.535 1 94.62 5 HIS B CA 1
ATOM 785 C C . HIS B 1 5 ? 10.797 -15.398 3.93 1 94.62 5 HIS B C 1
ATOM 787 O O . HIS B 1 5 ? 11.25 -15.477 2.783 1 94.62 5 HIS B O 1
ATOM 793 N N . SER B 1 6 ? 10.883 -14.367 4.738 1 97.25 6 SER B N 1
ATOM 794 C CA . SER B 1 6 ? 11.5 -13.156 4.203 1 97.25 6 SER B CA 1
ATOM 795 C C . SER B 1 6 ? 12.359 -12.461 5.25 1 97.25 6 SER B C 1
ATOM 797 O O . SER B 1 6 ? 12.305 -12.812 6.434 1 97.25 6 SER B O 1
ATOM 799 N N . ASP B 1 7 ? 13.273 -11.617 4.84 1 98.69 7 ASP B N 1
ATOM 800 C CA . ASP B 1 7 ? 14.156 -10.812 5.684 1 98.69 7 ASP B CA 1
ATOM 801 C C . ASP B 1 7 ? 14.141 -9.352 5.246 1 98.69 7 ASP B C 1
ATOM 803 O O . ASP B 1 7 ? 14.859 -8.961 4.328 1 98.69 7 ASP B O 1
ATOM 807 N N . ALA B 1 8 ? 13.422 -8.57 5.887 1 98.81 8 ALA B N 1
ATOM 808 C CA . ALA B 1 8 ? 13.227 -7.176 5.508 1 98.81 8 ALA B CA 1
ATOM 809 C C . ALA B 1 8 ? 14.539 -6.398 5.559 1 98.81 8 ALA B C 1
ATOM 811 O O . ALA B 1 8 ? 14.68 -5.367 4.898 1 98.81 8 ALA B O 1
ATOM 812 N N . SER B 1 9 ? 15.367 -6.828 6.367 1 98.88 9 SER B N 1
ATOM 813 C CA . SER B 1 9 ? 16.641 -6.125 6.512 1 98.88 9 SER B CA 1
ATOM 814 C C . SER B 1 9 ? 17.438 -6.172 5.219 1 98.88 9 SER B C 1
ATOM 816 O O . SER B 1 9 ? 18.422 -5.434 5.059 1 98.88 9 SER B O 1
ATOM 818 N N . LYS B 1 10 ? 17.062 -7.02 4.289 1 98.94 10 LYS B N 1
ATOM 819 C CA . LYS B 1 10 ? 17.797 -7.191 3.037 1 98.94 10 LYS B CA 1
ATOM 820 C C . LYS B 1 10 ? 17.141 -6.395 1.909 1 98.94 10 LYS B C 1
ATOM 822 O O . LYS B 1 10 ? 17.547 -6.508 0.75 1 98.94 10 LYS B O 1
ATOM 827 N N . VAL B 1 11 ? 16.203 -5.582 2.197 1 98.94 11 VAL B N 1
ATOM 828 C CA . VAL B 1 11 ? 15.562 -4.727 1.213 1 98.94 11 VAL B CA 1
ATOM 829 C C . VAL B 1 11 ? 16.297 -3.391 1.123 1 98.94 11 VAL B C 1
ATOM 831 O O . VAL B 1 11 ? 16.656 -2.807 2.146 1 98.94 11 VAL B O 1
ATOM 834 N N . SER B 1 12 ? 16.453 -2.943 -0.098 1 98.94 12 SER B N 1
ATOM 835 C CA . SER B 1 12 ? 17.031 -1.618 -0.286 1 98.94 12 SER B CA 1
ATOM 836 C C . SER B 1 12 ? 16.062 -0.684 -1.001 1 98.94 12 SER B C 1
ATOM 838 O O . SER B 1 12 ? 15.141 -1.14 -1.677 1 98.94 12 SER B O 1
ATOM 840 N N . SER B 1 13 ? 16.266 0.568 -0.745 1 98.94 13 SER B N 1
ATOM 841 C CA . SER B 1 13 ? 15.453 1.609 -1.371 1 98.94 13 SER B CA 1
ATOM 842 C C . SER B 1 13 ? 16.328 2.75 -1.889 1 98.94 13 SER B C 1
ATOM 844 O O . SER B 1 13 ? 17.375 3.039 -1.32 1 98.94 13 SER B O 1
ATOM 846 N N . LYS B 1 14 ? 15.867 3.303 -3.006 1 98.88 14 LYS B N 1
ATOM 847 C CA . LYS B 1 14 ? 16.625 4.398 -3.607 1 98.88 14 LYS B CA 1
ATOM 848 C C . LYS B 1 14 ? 15.688 5.414 -4.258 1 98.88 14 LYS B C 1
ATOM 850 O O . LYS B 1 14 ? 14.656 5.051 -4.82 1 98.88 14 LYS B O 1
ATOM 855 N N . GLY B 1 15 ? 16.125 6.738 -4.18 1 98.81 15 GLY B N 1
ATOM 856 C CA . GLY B 1 15 ? 15.422 7.785 -4.902 1 98.81 15 GLY B CA 1
ATOM 857 C C . GLY B 1 15 ? 15.148 9.016 -4.055 1 98.81 15 GLY B C 1
ATOM 858 O O . GLY B 1 15 ? 14.984 8.914 -2.838 1 98.81 15 GLY B O 1
ATOM 859 N N . LEU B 1 16 ? 15.062 10.18 -4.703 1 98.5 16 LEU B N 1
ATOM 860 C CA . LEU B 1 16 ? 14.867 11.461 -4.02 1 98.5 16 LEU B CA 1
ATOM 861 C C . LEU B 1 16 ? 13.562 11.461 -3.234 1 98.5 16 LEU B C 1
ATOM 863 O O . LEU B 1 16 ? 13.453 12.117 -2.195 1 98.5 16 LEU B O 1
ATOM 867 N N . GLY B 1 17 ? 12.641 10.688 -3.691 1 98.81 17 GLY B N 1
ATOM 868 C CA . GLY B 1 17 ? 11.32 10.641 -3.072 1 98.81 17 GLY B CA 1
ATOM 869 C C . GLY B 1 17 ? 11.352 10.109 -1.651 1 98.81 17 GLY B C 1
ATOM 870 O O . GLY B 1 17 ? 10.359 10.203 -0.927 1 98.81 17 GLY B O 1
ATOM 871 N N . LEU B 1 18 ? 12.516 9.586 -1.293 1 98.88 18 LEU B N 1
ATOM 872 C CA . LEU B 1 18 ? 12.664 9.078 0.068 1 98.88 18 LEU B CA 1
ATOM 873 C C . LEU B 1 18 ? 13.039 10.203 1.026 1 98.88 18 LEU B C 1
ATOM 875 O O . LEU B 1 18 ? 12.961 10.031 2.246 1 98.88 18 LEU B O 1
ATOM 879 N N . LYS B 1 19 ? 13.391 11.352 0.467 1 98.69 19 LYS B N 1
ATOM 880 C CA . LYS B 1 19 ? 13.922 12.422 1.304 1 98.69 19 LYS B CA 1
ATOM 881 C C . LYS B 1 19 ? 13.172 13.727 1.069 1 98.69 19 LYS B C 1
ATOM 883 O O . LYS B 1 19 ? 12.969 14.508 2.002 1 98.69 19 LYS B O 1
ATOM 888 N N . LYS B 1 20 ? 12.828 13.961 -0.157 1 98.62 20 LYS B N 1
ATOM 889 C CA . LYS B 1 20 ? 12.18 15.211 -0.556 1 98.62 20 LYS B CA 1
ATOM 890 C C . LYS B 1 20 ? 10.992 14.938 -1.474 1 98.62 20 LYS B C 1
ATOM 892 O O . LYS B 1 20 ? 11.047 14.055 -2.332 1 98.62 20 LYS B O 1
ATOM 897 N N . ALA B 1 21 ? 9.961 15.766 -1.273 1 98.44 21 ALA B N 1
ATOM 898 C CA . ALA B 1 21 ? 8.789 15.617 -2.133 1 98.44 21 ALA B CA 1
ATOM 899 C C . ALA B 1 21 ? 8.258 16.984 -2.568 1 98.44 21 ALA B C 1
ATOM 901 O O . ALA B 1 21 ? 8.375 17.969 -1.834 1 98.44 21 ALA B O 1
ATOM 902 N N . HIS B 1 22 ? 7.719 17.016 -3.738 1 98.25 22 HIS B N 1
ATOM 903 C CA . HIS B 1 22 ? 7.094 18.203 -4.289 1 98.25 22 HIS B CA 1
ATOM 904 C C . HIS B 1 22 ? 5.57 18.094 -4.277 1 98.25 22 HIS B C 1
ATOM 906 O O . HIS B 1 22 ? 5.004 17.219 -4.941 1 98.25 22 HIS B O 1
ATOM 912 N N . PRO B 1 23 ? 4.957 19 -3.564 1 97.5 23 PRO B N 1
ATOM 913 C CA . PRO B 1 23 ? 3.496 18.953 -3.521 1 97.5 23 PRO B CA 1
ATOM 914 C C . PRO B 1 23 ? 2.859 19.125 -4.898 1 97.5 23 PRO B C 1
ATOM 916 O O . PRO B 1 23 ? 3.33 19.938 -5.707 1 97.5 23 PRO B O 1
ATOM 919 N N . GLY B 1 24 ? 1.837 18.359 -5.113 1 96.5 24 GLY B N 1
ATOM 920 C CA . GLY B 1 24 ? 1.062 18.5 -6.336 1 96.5 24 GLY B CA 1
ATOM 921 C C . GLY B 1 24 ? 1.696 17.797 -7.527 1 96.5 24 GLY B C 1
ATOM 922 O O . GLY B 1 24 ? 1.182 17.891 -8.648 1 96.5 24 GLY B O 1
ATOM 923 N N . ARG B 1 25 ? 2.828 17.078 -7.223 1 97.31 25 ARG B N 1
ATOM 924 C CA . ARG B 1 25 ? 3.549 16.375 -8.281 1 97.31 25 ARG B CA 1
ATOM 925 C C . ARG B 1 25 ? 3.84 14.93 -7.883 1 97.31 25 ARG B C 1
ATOM 927 O O . ARG B 1 25 ? 3.812 14.594 -6.699 1 97.31 25 ARG B O 1
ATOM 934 N N . GLN B 1 26 ? 4.098 14.156 -8.938 1 98.25 26 GLN B N 1
ATOM 935 C CA . GLN B 1 26 ? 4.551 12.797 -8.641 1 98.25 26 GLN B CA 1
ATOM 936 C C . GLN B 1 26 ? 5.953 12.805 -8.047 1 98.25 26 GLN B C 1
ATOM 938 O O . GLN B 1 26 ? 6.84 13.508 -8.531 1 98.25 26 GLN B O 1
ATOM 943 N N . ASN B 1 27 ? 6.09 12.094 -6.961 1 98.88 27 ASN B N 1
ATOM 944 C CA . ASN B 1 27 ? 7.379 11.766 -6.367 1 98.88 27 ASN B CA 1
ATOM 945 C C . ASN B 1 27 ? 7.66 10.266 -6.438 1 98.88 27 ASN B C 1
ATOM 947 O O . ASN B 1 27 ? 6.73 9.453 -6.402 1 98.88 27 ASN B O 1
ATOM 951 N N . ASN B 1 28 ? 8.883 9.852 -6.492 1 98.88 28 ASN B N 1
ATOM 952 C CA . ASN B 1 28 ? 9.141 8.445 -6.793 1 98.88 28 ASN B CA 1
ATOM 953 C C . ASN B 1 28 ? 10.352 7.918 -6.031 1 98.88 28 ASN B C 1
ATOM 955 O O . ASN B 1 28 ? 11.219 8.695 -5.621 1 98.88 28 ASN B O 1
ATOM 959 N N . PHE B 1 29 ? 10.453 6.695 -5.891 1 98.94 29 PHE B N 1
ATOM 960 C CA . PHE B 1 29 ? 11.609 5.926 -5.422 1 98.94 29 PHE B CA 1
ATOM 961 C C . PHE B 1 29 ? 11.484 4.465 -5.832 1 98.94 29 PHE B C 1
ATOM 963 O O . PHE B 1 29 ? 10.461 4.051 -6.379 1 98.94 29 PHE B O 1
ATOM 970 N N . THR B 1 30 ? 12.547 3.723 -5.629 1 99 30 THR B N 1
ATOM 971 C CA . THR B 1 30 ? 12.555 2.316 -6.016 1 99 30 THR B CA 1
ATOM 972 C C . THR B 1 30 ? 12.828 1.425 -4.809 1 99 30 THR B C 1
ATOM 974 O O . THR B 1 30 ? 13.43 1.867 -3.826 1 99 30 THR B O 1
ATOM 977 N N . ILE B 1 31 ? 12.352 0.242 -4.879 1 98.94 31 ILE B N 1
ATOM 978 C CA . ILE B 1 31 ? 12.586 -0.804 -3.889 1 98.94 31 ILE B CA 1
ATOM 979 C C . ILE B 1 31 ? 13.227 -2.016 -4.562 1 98.94 31 ILE B C 1
ATOM 981 O O . ILE B 1 31 ? 12.789 -2.441 -5.633 1 98.94 31 ILE B O 1
ATOM 985 N N . ASN B 1 32 ? 14.266 -2.521 -4.012 1 98.94 32 ASN B N 1
ATOM 986 C CA . ASN B 1 32 ? 14.875 -3.789 -4.406 1 98.94 32 ASN B CA 1
ATOM 987 C C . ASN B 1 32 ? 14.812 -4.816 -3.277 1 98.94 32 ASN B C 1
ATOM 989 O O . ASN B 1 32 ? 15.5 -4.68 -2.268 1 98.94 32 ASN B O 1
ATOM 993 N N . ALA B 1 33 ? 14.023 -5.828 -3.445 1 98.81 33 ALA B N 1
ATOM 994 C CA . ALA B 1 33 ? 13.859 -6.863 -2.428 1 98.81 33 ALA B CA 1
ATOM 995 C C . ALA B 1 33 ? 14.281 -8.227 -2.963 1 98.81 33 ALA B C 1
ATOM 997 O O . ALA B 1 33 ? 13.805 -9.266 -2.486 1 98.81 33 ALA B O 1
ATOM 998 N N . SER B 1 34 ? 15.125 -8.242 -4 1 98.69 34 SER B N 1
ATOM 999 C CA . SER B 1 34 ? 15.492 -9.461 -4.703 1 98.69 34 SER B CA 1
ATOM 100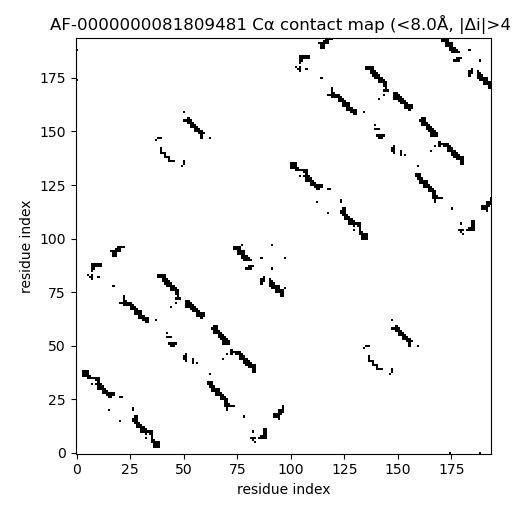0 C C . SER B 1 34 ? 16.203 -10.438 -3.773 1 98.69 34 SER B C 1
ATOM 1002 O O . SER B 1 34 ? 16.172 -11.648 -3.996 1 98.69 34 SER B O 1
ATOM 1004 N N . GLN B 1 35 ? 16.766 -9.93 -2.682 1 98.69 35 GLN B N 1
ATOM 1005 C CA . GLN B 1 35 ? 17.531 -10.797 -1.8 1 98.69 35 GLN B CA 1
ATOM 1006 C C . GLN B 1 35 ? 16.828 -10.992 -0.46 1 98.69 35 GLN B C 1
ATOM 1008 O O . GLN B 1 35 ? 17.422 -11.5 0.493 1 98.69 35 GLN B O 1
ATOM 1013 N N . ALA B 1 36 ? 15.656 -10.602 -0.362 1 98.69 36 ALA B N 1
ATOM 1014 C CA . ALA B 1 36 ? 15 -10.539 0.94 1 98.69 36 ALA B CA 1
ATOM 1015 C C . ALA B 1 36 ? 14.047 -11.719 1.132 1 98.69 36 ALA B C 1
ATOM 1017 O O . ALA B 1 36 ? 13.461 -11.875 2.203 1 98.69 36 ALA B O 1
ATOM 1018 N N . GLY B 1 37 ? 13.875 -12.609 0.084 1 97.25 37 GLY B N 1
ATOM 1019 C CA . GLY B 1 37 ? 12.781 -13.562 0.109 1 97.25 37 GLY B CA 1
ATOM 1020 C C . GLY B 1 37 ? 11.453 -12.961 -0.289 1 97.25 37 GLY B C 1
ATOM 1021 O O . GLY B 1 37 ? 11.297 -11.734 -0.309 1 97.25 37 GLY B O 1
ATOM 1022 N N . GLY B 1 38 ? 10.5 -13.734 -0.705 1 96 38 GLY B N 1
ATOM 1023 C CA . GLY B 1 38 ? 9.203 -13.258 -1.155 1 96 38 GLY B CA 1
ATOM 1024 C C . GLY B 1 38 ? 8.32 -12.781 -0.021 1 96 38 GLY B C 1
ATOM 1025 O O . GLY B 1 38 ? 8.297 -13.391 1.054 1 96 38 GLY B O 1
ATOM 1026 N N . ASN B 1 39 ? 7.676 -11.734 -0.213 1 97.12 39 ASN B N 1
ATOM 1027 C CA . ASN B 1 39 ? 6.676 -11.164 0.686 1 97.12 39 ASN B CA 1
ATOM 1028 C C . ASN B 1 39 ? 5.867 -10.062 0.005 1 97.12 39 ASN B C 1
ATOM 1030 O O . ASN B 1 39 ? 5.945 -9.891 -1.213 1 97.12 39 ASN B O 1
ATOM 1034 N N . ILE B 1 40 ? 5.109 -9.258 0.811 1 96.81 40 ILE B N 1
ATOM 1035 C CA . ILE B 1 40 ? 4.289 -8.172 0.292 1 96.81 40 ILE B CA 1
ATOM 1036 C C . ILE B 1 40 ? 4.926 -6.832 0.648 1 96.81 40 ILE B C 1
ATOM 1038 O O . ILE B 1 40 ? 5.363 -6.625 1.782 1 96.81 40 ILE B O 1
ATOM 1042 N N . LEU B 1 41 ? 5.004 -5.941 -0.256 1 98.56 41 LEU B N 1
ATOM 1043 C CA . LEU B 1 41 ? 5.449 -4.574 -0.019 1 98.56 41 LEU B CA 1
ATOM 1044 C C . LEU B 1 41 ? 4.281 -3.686 0.394 1 98.56 41 LEU B C 1
ATOM 1046 O O . LEU B 1 41 ? 3.248 -3.656 -0.281 1 98.56 41 LEU B O 1
ATOM 1050 N N . TYR B 1 42 ? 4.41 -2.988 1.438 1 98.44 42 TYR B N 1
ATOM 1051 C CA . TYR B 1 42 ? 3.449 -1.978 1.861 1 98.44 42 TYR B CA 1
ATOM 1052 C C . TYR B 1 42 ? 4.086 -0.594 1.889 1 98.44 42 TYR B C 1
ATOM 1054 O O . TYR B 1 42 ? 5.211 -0.432 2.369 1 98.44 42 TYR B O 1
ATOM 1062 N N . VAL B 1 43 ? 3.385 0.326 1.381 1 98.81 43 VAL B N 1
ATOM 1063 C CA . VAL B 1 43 ? 3.836 1.713 1.402 1 98.81 43 VAL B CA 1
ATOM 1064 C C . VAL B 1 43 ? 2.707 2.619 1.889 1 98.81 43 VAL B C 1
ATOM 1066 O O . VAL B 1 43 ? 1.566 2.494 1.438 1 98.81 43 VAL B O 1
ATOM 1069 N N . GLY B 1 44 ? 2.963 3.434 2.832 1 97.69 44 GLY B N 1
ATOM 1070 C CA . GLY B 1 44 ? 2.084 4.492 3.297 1 97.69 44 GLY B CA 1
ATOM 1071 C C . GLY B 1 44 ? 2.785 5.832 3.428 1 97.69 44 GLY B C 1
ATOM 1072 O O . GLY B 1 44 ? 3.943 5.895 3.846 1 97.69 44 GLY B O 1
ATOM 1073 N N . VAL B 1 45 ? 2.117 6.824 3.072 1 97.81 45 VAL B N 1
ATOM 1074 C CA . VAL B 1 45 ? 2.631 8.18 3.221 1 97.81 45 VAL B CA 1
ATOM 1075 C C . VAL B 1 45 ? 1.629 9.031 4 1 97.81 45 VAL B C 1
ATOM 1077 O O . VAL B 1 45 ? 0.45 9.094 3.645 1 97.81 45 VAL B O 1
ATOM 1080 N N . TYR B 1 46 ? 2.066 9.641 5.043 1 96.19 46 TYR B N 1
ATOM 1081 C CA . TYR B 1 46 ? 1.217 10.438 5.922 1 96.19 46 TYR B CA 1
ATOM 1082 C C . TYR B 1 46 ? 1.838 11.797 6.191 1 96.19 46 TYR B C 1
ATOM 1084 O O . TYR B 1 46 ? 3.012 11.891 6.562 1 96.19 46 TYR B O 1
ATOM 1092 N N . GLY B 1 47 ? 1.031 12.82 6.004 1 95.25 47 GLY B N 1
ATOM 1093 C CA . GLY B 1 47 ? 1.509 14.18 6.199 1 95.25 47 GLY B CA 1
ATOM 1094 C C . GLY B 1 47 ? 0.855 14.883 7.375 1 95.25 47 GLY B C 1
ATOM 1095 O O . GLY B 1 47 ? 0.197 14.242 8.195 1 95.25 47 GLY B O 1
ATOM 1096 N N . PRO B 1 48 ? 1.153 16.219 7.453 1 93.81 48 PRO B N 1
ATOM 1097 C CA . PRO B 1 48 ? 0.69 17 8.609 1 93.81 48 PRO B CA 1
ATOM 1098 C C . PRO B 1 48 ? -0.832 17.016 8.727 1 93.81 48 PRO B C 1
ATOM 1100 O O . PRO B 1 48 ? -1.363 17.125 9.836 1 93.81 48 PRO B O 1
ATOM 1103 N N . LYS B 1 49 ? -1.516 16.844 7.66 1 93.12 49 LYS B N 1
ATOM 1104 C CA . LYS B 1 49 ? -2.967 17 7.711 1 93.12 49 LYS B CA 1
ATOM 1105 C C . LYS B 1 49 ? -3.666 15.68 7.406 1 93.12 49 LYS B C 1
ATOM 1107 O O . LYS B 1 49 ? -4.883 15.641 7.215 1 93.12 49 LYS B O 1
ATOM 1112 N N . GLY B 1 50 ? -2.846 14.602 7.266 1 93.25 50 GLY B N 1
ATOM 1113 C CA . GLY B 1 50 ? -3.479 13.32 7 1 93.25 50 GLY B CA 1
ATOM 1114 C C . GLY B 1 50 ? -2.758 12.508 5.941 1 93.25 50 GLY B C 1
ATOM 1115 O O . GLY B 1 50 ? -1.571 12.727 5.684 1 93.25 50 GLY B O 1
ATOM 1116 N N . PRO B 1 51 ? -3.516 11.516 5.465 1 93.25 51 PRO B N 1
ATOM 1117 C CA . PRO B 1 51 ? -2.893 10.656 4.453 1 93.25 51 PRO B CA 1
ATOM 1118 C C . PRO B 1 51 ? -2.604 11.398 3.148 1 93.25 51 PRO B C 1
ATOM 1120 O O . PRO B 1 51 ? -3.262 12.391 2.84 1 93.25 51 PRO B O 1
ATOM 1123 N N . CYS B 1 52 ? -1.611 10.805 2.418 1 92.25 52 CYS B N 1
ATOM 1124 C CA . CYS B 1 52 ? -1.297 11.375 1.112 1 92.25 52 CYS B CA 1
ATOM 1125 C C . CYS B 1 52 ? -2.443 11.156 0.132 1 92.25 52 CYS B C 1
ATOM 1127 O O . CYS B 1 52 ? -3.318 10.32 0.37 1 92.25 52 CYS B O 1
ATOM 1129 N N . ASP B 1 53 ? -2.352 11.867 -0.926 1 95.5 53 ASP B N 1
ATOM 1130 C CA . ASP B 1 53 ? -3.426 11.844 -1.915 1 95.5 53 ASP B CA 1
ATOM 1131 C C . ASP B 1 53 ? -3.414 10.539 -2.707 1 95.5 53 ASP B C 1
ATOM 1133 O O . ASP B 1 53 ? -4.465 9.945 -2.947 1 95.5 53 ASP B O 1
ATOM 1137 N N . GLU B 1 54 ? -2.184 10.102 -3.166 1 98.38 54 GLU B N 1
ATOM 1138 C CA . GLU B 1 54 ? -2.092 8.914 -4.004 1 98.38 54 GLU B CA 1
ATOM 1139 C C . GLU B 1 54 ? -0.778 8.172 -3.771 1 98.38 54 GLU B C 1
ATOM 1141 O O . GLU B 1 54 ? 0.277 8.797 -3.639 1 98.38 54 GLU B O 1
ATOM 1146 N N . VAL B 1 55 ? -0.836 6.875 -3.779 1 98.81 55 VAL B N 1
ATOM 1147 C CA . VAL B 1 55 ? 0.331 5.996 -3.805 1 98.81 55 VAL B CA 1
ATOM 1148 C C . VAL B 1 55 ? 0.13 4.898 -4.848 1 98.81 55 VAL B C 1
ATOM 1150 O O . VAL B 1 55 ? -0.93 4.27 -4.898 1 98.81 55 VAL B O 1
ATOM 1153 N N . SER B 1 56 ? 1.086 4.668 -5.645 1 98.81 56 SER B N 1
ATOM 1154 C CA . SER B 1 56 ? 1.079 3.594 -6.633 1 98.81 56 SER B CA 1
ATOM 1155 C C . SER B 1 56 ? 2.35 2.754 -6.547 1 98.81 56 SER B C 1
ATOM 1157 O O . SER B 1 56 ? 3.457 3.295 -6.523 1 98.81 56 SER B O 1
ATOM 1159 N N . ILE B 1 57 ? 2.17 1.48 -6.559 1 98.88 57 ILE B N 1
ATOM 1160 C CA . ILE B 1 57 ? 3.264 0.517 -6.484 1 98.88 57 ILE B CA 1
ATOM 1161 C C . ILE B 1 57 ? 3.232 -0.394 -7.707 1 98.88 57 ILE B C 1
ATOM 1163 O O . ILE B 1 57 ? 2.225 -1.055 -7.973 1 98.88 57 ILE B O 1
ATOM 1167 N N . LYS B 1 58 ? 4.312 -0.338 -8.414 1 98.75 58 LYS B N 1
ATOM 1168 C CA . LYS B 1 58 ? 4.43 -1.202 -9.586 1 98.75 58 LYS B CA 1
ATOM 1169 C C . LYS B 1 58 ? 5.562 -2.209 -9.414 1 98.75 58 LYS B C 1
ATOM 1171 O O . LYS B 1 58 ? 6.711 -1.825 -9.195 1 98.75 58 LYS B O 1
ATOM 1176 N N . HIS B 1 59 ? 5.164 -3.445 -9.523 1 98.69 59 HIS B N 1
ATOM 1177 C CA . HIS B 1 59 ? 6.176 -4.496 -9.555 1 98.69 59 HIS B CA 1
ATOM 1178 C C . HIS B 1 59 ? 6.816 -4.602 -10.938 1 98.69 59 HIS B C 1
ATOM 1180 O O . HIS B 1 59 ? 6.129 -4.875 -11.922 1 98.69 59 HIS B O 1
ATOM 1186 N N . ILE B 1 60 ? 8.18 -4.473 -10.969 1 98.5 60 ILE B N 1
ATOM 1187 C CA . ILE B 1 60 ? 8.82 -4.434 -12.281 1 98.5 60 ILE B CA 1
ATOM 1188 C C . ILE B 1 60 ? 9.656 -5.695 -12.484 1 98.5 60 ILE B C 1
ATOM 1190 O O . ILE B 1 60 ? 10.602 -5.699 -13.273 1 98.5 60 ILE B O 1
ATOM 1194 N N . GLY B 1 61 ? 9.422 -6.742 -11.625 1 97.19 61 GLY B N 1
ATOM 1195 C CA . GLY B 1 61 ? 10.07 -8.039 -11.758 1 97.19 61 GLY B CA 1
ATOM 1196 C C . GLY B 1 61 ? 11.047 -8.336 -10.633 1 97.19 61 GLY B C 1
ATOM 1197 O O . GLY B 1 61 ? 11.734 -7.434 -10.141 1 97.19 61 GLY B O 1
ATOM 1198 N N . HIS B 1 62 ? 11.133 -9.625 -10.211 1 97.62 62 HIS B N 1
ATOM 1199 C CA . HIS B 1 62 ? 12.102 -10.141 -9.258 1 97.62 62 HIS B CA 1
ATOM 1200 C C . HIS B 1 62 ? 12.078 -9.336 -7.957 1 97.62 62 HIS B C 1
ATOM 1202 O O . HIS B 1 62 ? 13.125 -8.93 -7.453 1 97.62 62 HIS B O 1
ATOM 1208 N N . TYR B 1 63 ? 10.867 -8.922 -7.543 1 98.12 63 TYR B N 1
ATOM 1209 C CA . TYR B 1 63 ? 10.641 -8.219 -6.289 1 98.12 63 TYR B CA 1
ATOM 1210 C C . TYR B 1 63 ? 11.312 -6.852 -6.297 1 98.12 63 TYR B C 1
ATOM 1212 O O . TYR B 1 63 ? 11.82 -6.395 -5.27 1 98.12 63 TYR B O 1
ATOM 1220 N N . ASN B 1 64 ? 11.336 -6.312 -7.57 1 98.88 64 ASN B N 1
ATOM 1221 C CA . ASN B 1 64 ? 11.672 -4.902 -7.742 1 98.88 64 ASN B CA 1
ATOM 1222 C C . ASN B 1 64 ? 10.422 -4.062 -8 1 98.88 64 ASN B C 1
ATOM 1224 O O . ASN B 1 64 ? 9.516 -4.492 -8.719 1 98.88 64 ASN B O 1
ATOM 1228 N N . TYR B 1 65 ? 10.453 -2.867 -7.406 1 98.88 65 TYR B N 1
ATOM 1229 C CA . TYR B 1 65 ? 9.258 -2.043 -7.496 1 98.88 65 TYR B CA 1
ATOM 1230 C C . TYR B 1 65 ? 9.609 -0.598 -7.828 1 98.88 65 TYR B C 1
ATOM 1232 O O . TYR B 1 65 ? 10.625 -0.078 -7.359 1 98.88 65 TYR B O 1
ATOM 1240 N N . ASN B 1 66 ? 8.75 0.029 -8.578 1 98.94 66 ASN B N 1
ATOM 1241 C CA . ASN B 1 66 ? 8.641 1.482 -8.648 1 98.94 66 ASN B CA 1
ATOM 1242 C C . ASN B 1 66 ? 7.48 1.996 -7.801 1 98.94 66 ASN B C 1
ATOM 1244 O O . ASN B 1 66 ? 6.363 1.482 -7.895 1 98.94 66 ASN B O 1
ATOM 1248 N N . VAL B 1 67 ? 7.801 2.969 -6.988 1 98.94 67 VAL B N 1
ATOM 1249 C CA . VAL B 1 67 ? 6.762 3.566 -6.16 1 98.94 67 VAL B CA 1
ATOM 1250 C C . VAL B 1 67 ? 6.594 5.039 -6.52 1 98.94 67 VAL B C 1
ATOM 1252 O O . VAL B 1 67 ? 7.582 5.773 -6.621 1 98.94 67 VAL B O 1
ATOM 1255 N N . ASN B 1 68 ? 5.375 5.406 -6.723 1 98.94 68 ASN B N 1
ATOM 1256 C CA . ASN B 1 68 ? 4.992 6.801 -6.938 1 98.94 68 ASN B CA 1
ATOM 1257 C C . ASN B 1 68 ? 3.98 7.27 -5.895 1 98.94 68 ASN B C 1
ATOM 1259 O O . ASN B 1 68 ? 3.117 6.496 -5.473 1 98.94 68 ASN B O 1
ATOM 1263 N N . TYR B 1 69 ? 4.125 8.492 -5.551 1 98.81 69 TYR B N 1
ATOM 1264 C CA . TYR B 1 69 ? 3.119 9.039 -4.648 1 98.81 69 TYR B CA 1
ATOM 1265 C C . TYR B 1 69 ? 2.951 10.539 -4.859 1 98.81 69 TYR B C 1
ATOM 1267 O O . TYR B 1 69 ? 3.842 11.195 -5.402 1 98.81 69 TYR B O 1
ATOM 1275 N N . VAL B 1 70 ? 1.812 11.078 -4.52 1 98.75 70 VAL B N 1
ATOM 1276 C CA . VAL B 1 70 ? 1.478 12.492 -4.633 1 98.75 70 VAL B CA 1
ATOM 1277 C C . VAL B 1 70 ? 1.027 13.031 -3.275 1 98.75 70 VAL B C 1
ATOM 1279 O O . VAL B 1 70 ? 0.153 12.445 -2.631 1 98.75 70 VAL B O 1
ATOM 1282 N N . ILE B 1 71 ? 1.629 14.062 -2.869 1 97.88 71 ILE B N 1
ATOM 1283 C CA . ILE B 1 71 ? 1.187 14.766 -1.667 1 97.88 71 ILE B CA 1
ATOM 1284 C C . ILE B 1 71 ? 0.647 16.141 -2.041 1 97.88 71 ILE B C 1
ATOM 1286 O O . ILE B 1 71 ? 1.035 16.719 -3.064 1 97.88 71 ILE B O 1
ATOM 1290 N N . LYS B 1 72 ? -0.191 16.625 -1.205 1 95.19 72 LYS B N 1
ATOM 1291 C CA . LYS B 1 72 ? -0.739 17.953 -1.448 1 95.19 72 LYS B CA 1
ATOM 1292 C C . LYS B 1 72 ? -0.231 18.953 -0.415 1 95.19 72 LYS B C 1
ATOM 1294 O O . LYS B 1 72 ? 0.013 20.109 -0.738 1 95.19 72 LYS B O 1
ATOM 1299 N N . GLU B 1 73 ? 0.067 18.516 0.755 1 95.81 73 GLU B N 1
ATOM 1300 C CA . GLU B 1 73 ? 0.392 19.406 1.866 1 95.81 73 GLU B CA 1
ATOM 1301 C C . GLU B 1 73 ? 1.9 19.594 1.997 1 95.81 73 GLU B C 1
ATOM 1303 O O . GLU B 1 73 ? 2.67 18.656 1.811 1 95.81 73 GLU B O 1
ATOM 1308 N N . ARG B 1 74 ? 2.26 20.734 2.322 1 97.56 74 ARG B N 1
ATOM 1309 C CA . ARG B 1 74 ? 3.656 21.031 2.633 1 97.56 74 ARG B CA 1
ATOM 1310 C C . ARG B 1 74 ? 3.994 20.625 4.062 1 97.56 74 ARG B C 1
ATOM 1312 O O . ARG B 1 74 ? 3.105 20.516 4.91 1 97.56 74 ARG B O 1
ATOM 1319 N N . GLY B 1 75 ? 5.305 20.469 4.238 1 97.38 75 GLY B N 1
ATOM 1320 C CA . GLY B 1 75 ? 5.773 20.125 5.566 1 97.38 75 GLY B CA 1
ATOM 1321 C C . GLY B 1 75 ? 6.438 18.75 5.629 1 97.38 75 GLY B C 1
ATOM 1322 O O . GLY B 1 75 ? 6.902 18.25 4.609 1 97.38 75 GLY B O 1
ATOM 1323 N N . GLU B 1 76 ? 6.555 18.25 6.824 1 97.5 76 GLU B N 1
ATOM 1324 C CA . GLU B 1 76 ? 7.215 16.969 7.035 1 97.5 76 GLU B CA 1
ATOM 1325 C C . GLU B 1 76 ? 6.227 15.812 6.891 1 97.5 76 GLU B C 1
ATOM 1327 O O . GLU B 1 76 ? 5.145 15.828 7.48 1 97.5 76 GLU B O 1
ATOM 1332 N N . HIS B 1 77 ? 6.547 14.93 6.09 1 97.5 77 HIS B N 1
ATOM 1333 C CA . HIS B 1 77 ? 5.773 13.703 5.895 1 97.5 77 HIS B CA 1
ATOM 1334 C C . HIS B 1 77 ? 6.531 12.484 6.406 1 97.5 77 HIS B C 1
ATOM 1336 O O . HIS B 1 77 ? 7.762 12.469 6.41 1 97.5 77 HIS B O 1
ATOM 1342 N N . CYS B 1 78 ? 5.738 11.555 6.793 1 97.5 78 CYS B N 1
ATOM 1343 C CA . CYS B 1 78 ? 6.27 10.242 7.156 1 97.5 78 CYS B CA 1
ATOM 1344 C C . CYS B 1 78 ? 5.984 9.219 6.066 1 97.5 78 CYS B C 1
ATOM 1346 O O . CYS B 1 78 ? 4.828 9.008 5.688 1 97.5 78 CYS B O 1
ATOM 1348 N N . LEU B 1 79 ? 7.012 8.633 5.578 1 98.38 79 LEU B N 1
ATOM 1349 C CA . LEU B 1 79 ? 6.922 7.582 4.57 1 98.38 79 LEU B CA 1
ATOM 1350 C C . LEU B 1 79 ? 7.277 6.227 5.172 1 98.38 79 LEU B C 1
ATOM 1352 O O . LEU B 1 79 ? 8.414 6.008 5.602 1 98.38 79 LEU B O 1
ATOM 1356 N N . ILE B 1 80 ? 6.293 5.359 5.117 1 98.19 80 ILE B N 1
ATOM 1357 C CA . ILE B 1 80 ? 6.434 4.031 5.707 1 98.19 80 ILE B CA 1
ATOM 1358 C C . ILE B 1 80 ? 6.559 2.984 4.605 1 98.19 80 ILE B C 1
ATOM 1360 O O . ILE B 1 80 ? 5.727 2.934 3.693 1 98.19 80 ILE B O 1
ATOM 1364 N N . VAL B 1 81 ? 7.57 2.203 4.672 1 98.88 81 VAL B N 1
ATOM 1365 C CA . VAL B 1 81 ? 7.801 1.104 3.74 1 98.88 81 VAL B CA 1
ATOM 1366 C C . VAL B 1 81 ? 8.07 -0.183 4.516 1 98.88 81 VAL B C 1
ATOM 1368 O O . VAL B 1 81 ? 9 -0.245 5.32 1 98.88 81 VAL B O 1
ATOM 1371 N N . LYS B 1 82 ? 7.258 -1.139 4.219 1 98.75 82 LYS B N 1
ATOM 1372 C CA . LYS B 1 82 ? 7.391 -2.416 4.914 1 98.75 82 LYS B CA 1
ATOM 1373 C C . LYS B 1 82 ? 7.469 -3.574 3.922 1 98.75 82 LYS B C 1
ATOM 1375 O O . LYS B 1 82 ? 6.859 -3.527 2.854 1 98.75 82 LYS B O 1
ATOM 1380 N N . TRP B 1 83 ? 8.242 -4.523 4.352 1 98.69 83 TRP B N 1
ATOM 1381 C CA . TRP B 1 83 ? 8.266 -5.844 3.736 1 98.69 83 TRP B CA 1
ATOM 1382 C C . TRP B 1 83 ? 7.621 -6.883 4.652 1 98.69 83 TRP B C 1
ATOM 1384 O O . TRP B 1 83 ? 8.234 -7.32 5.625 1 98.69 83 TRP B O 1
ATOM 1394 N N . GLY B 1 84 ? 6.375 -7.23 4.254 1 96.56 84 GLY B N 1
ATOM 1395 C CA . GLY B 1 84 ? 5.555 -7.91 5.246 1 96.56 84 GLY B CA 1
ATOM 1396 C C . GLY B 1 84 ? 5.25 -7.051 6.461 1 96.56 84 GLY B C 1
ATOM 1397 O O . GLY B 1 84 ? 4.781 -5.918 6.324 1 96.56 84 GLY B O 1
ATOM 1398 N N . GLU B 1 85 ? 5.539 -7.582 7.66 1 97 85 GLU B N 1
ATOM 1399 C CA . GLU B 1 85 ? 5.191 -6.898 8.898 1 97 85 GLU B CA 1
ATOM 1400 C C . GLU B 1 85 ? 6.34 -6.02 9.391 1 97 85 GLU B C 1
ATOM 1402 O O . GLU B 1 85 ? 6.207 -5.316 10.391 1 97 85 GLU B O 1
ATOM 1407 N N . GLU B 1 86 ? 7.422 -6.027 8.648 1 98.31 86 GLU B N 1
ATOM 1408 C CA . GLU B 1 86 ? 8.625 -5.387 9.18 1 98.31 86 GLU B CA 1
ATOM 1409 C C . GLU B 1 86 ? 9.031 -4.191 8.32 1 98.31 86 GLU B C 1
ATOM 1411 O O . GLU B 1 86 ? 8.938 -4.242 7.09 1 98.31 86 GLU B O 1
ATOM 1416 N N . HIS B 1 87 ? 9.539 -3.129 9.008 1 98.75 87 HIS B N 1
ATOM 1417 C CA . HIS B 1 87 ? 10.109 -1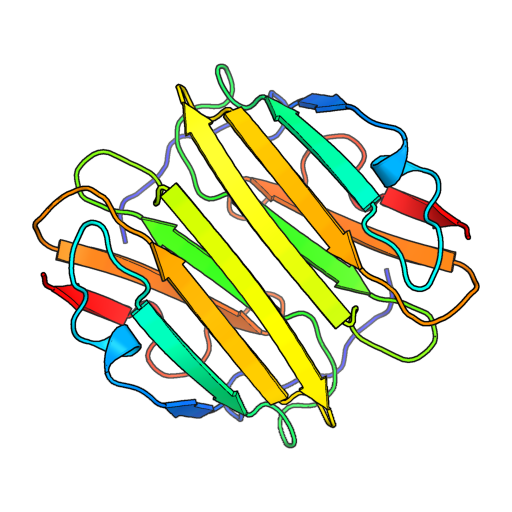.99 8.297 1 98.75 87 HIS B CA 1
ATOM 1418 C C . HIS B 1 87 ? 11.359 -2.393 7.523 1 98.75 87 HIS B C 1
ATOM 1420 O O . HIS B 1 87 ? 12.18 -3.164 8.023 1 98.75 87 HIS B O 1
ATOM 1426 N N . ILE B 1 88 ? 11.453 -1.885 6.355 1 98.94 88 ILE B N 1
ATOM 1427 C CA . ILE B 1 88 ? 12.742 -2 5.68 1 98.94 88 ILE B CA 1
ATOM 1428 C C . ILE B 1 88 ? 13.75 -1.037 6.312 1 98.94 88 ILE B C 1
ATOM 1430 O O . ILE B 1 88 ? 13.359 -0.115 7.035 1 98.94 88 ILE B O 1
ATOM 1434 N N . PRO B 1 89 ? 15.031 -1.233 5.969 1 98.94 89 PRO B N 1
ATOM 1435 C CA . PRO B 1 89 ? 16 -0.275 6.496 1 98.94 89 PRO B CA 1
ATOM 1436 C C . PRO B 1 89 ? 15.688 1.165 6.094 1 98.94 89 PRO B C 1
ATOM 1438 O O . PRO B 1 89 ? 15.414 1.438 4.922 1 98.94 89 PRO B O 1
ATOM 1441 N N . GLY B 1 90 ? 15.688 2.045 7.078 1 98.62 90 GLY B N 1
ATOM 1442 C CA . GLY B 1 90 ? 15.438 3.459 6.848 1 98.62 90 GLY B CA 1
ATOM 1443 C C . GLY B 1 90 ? 14.008 3.873 7.133 1 98.62 90 GLY B C 1
ATOM 1444 O O . GLY B 1 90 ? 13.727 5.055 7.352 1 98.62 90 GLY B O 1
ATOM 1445 N N . SER B 1 91 ? 13.055 2.979 7.078 1 98.69 91 SER B N 1
ATOM 1446 C CA . SER B 1 91 ? 11.648 3.27 7.344 1 98.69 91 SER B CA 1
ATOM 1447 C C . SER B 1 91 ? 11.375 3.32 8.844 1 98.69 91 SER B C 1
ATOM 1449 O O . SER B 1 91 ? 11.938 2.541 9.609 1 98.69 91 SER B O 1
ATOM 1451 N N . PRO B 1 92 ? 10.609 4.156 9.266 1 98.31 92 PRO B N 1
ATOM 1452 C CA . PRO B 1 92 ? 9.938 5.203 8.5 1 98.31 92 PRO B CA 1
ATOM 1453 C C . PRO B 1 92 ? 10.883 6.316 8.055 1 98.31 92 PRO B C 1
ATOM 1455 O O . PRO B 1 92 ? 11.773 6.711 8.82 1 98.31 92 PRO B O 1
ATOM 1458 N N . PHE B 1 93 ? 10.703 6.754 6.84 1 98.56 93 PHE B N 1
ATOM 1459 C CA . PHE B 1 93 ? 11.5 7.852 6.297 1 98.56 93 PHE B CA 1
ATOM 1460 C C . PHE B 1 93 ? 10.836 9.195 6.59 1 98.56 93 PHE B C 1
ATOM 1462 O O . PHE B 1 93 ? 9.609 9.305 6.582 1 98.56 93 PHE B O 1
ATOM 1469 N N . LYS B 1 94 ? 11.617 10.133 6.859 1 98.19 94 LYS B N 1
ATOM 1470 C CA . LYS B 1 94 ? 11.172 11.523 6.926 1 98.19 94 LYS B CA 1
ATOM 1471 C C . LYS B 1 94 ? 11.312 12.211 5.57 1 98.19 94 LYS B C 1
ATOM 1473 O O . LYS B 1 94 ? 12.406 12.258 5.008 1 98.19 94 LYS B O 1
ATOM 1478 N N . VAL B 1 95 ? 10.258 12.664 5.07 1 98.25 95 VAL B N 1
ATOM 1479 C CA . VAL B 1 95 ? 10.258 13.344 3.777 1 98.25 95 VAL B CA 1
ATOM 1480 C C . VAL B 1 95 ? 9.875 14.812 3.967 1 98.25 95 VAL B C 1
ATOM 1482 O O . VAL B 1 95 ? 8.836 15.117 4.559 1 98.25 95 VAL B O 1
ATOM 1485 N N . THR B 1 96 ? 10.672 15.648 3.492 1 98.12 96 THR B N 1
ATOM 1486 C CA . THR B 1 96 ? 10.375 17.062 3.611 1 98.12 96 THR B CA 1
ATOM 1487 C C . THR B 1 96 ? 9.938 17.641 2.268 1 98.12 96 THR B C 1
ATOM 1489 O O . THR B 1 96 ? 10.266 17.094 1.215 1 98.12 96 THR B O 1
ATOM 1492 N N . THR B 1 97 ? 9.18 18.656 2.295 1 96.44 97 THR B N 1
ATOM 1493 C CA . THR B 1 97 ? 8.75 19.328 1.074 1 96.44 97 THR B CA 1
ATOM 1494 C C . THR B 1 97 ? 9.531 20.625 0.865 1 96.44 97 THR B C 1
ATOM 1496 O O . THR B 1 97 ? 9.984 21.25 1.829 1 96.44 97 THR B O 1
#

InterPro domains:
  IPR001298 Filamin/ABP280 repeat [SM00557] (7-97)
  IPR013783 Immunoglobulin-like fold [G3DSA:2.60.40.10] (4-97)
  IPR014756 Immunoglobulin E-set [SSF81296] (6-96)
  IPR017868 Filamin/ABP280 repeat-like [PF00630] (6-94)
  IPR017868 Filamin/ABP280 repeat-like [PS50194] (3-97)
  IPR044801 Filamin family [PTHR38537] (4-79)

Secondary structure (DSSP, 8-state):
-------GGG-EEESGGGTB--TTSEEEEEEE-TTS-S--EEEEEEETTEE-SEEEEEEEETTEEEEEEE--S-SEEEEEEEETTEEPTTPSEEEE-/-------GGG-EEESGGGTB--TTSEEEEEEE-TTS-S--EEEEEEETTEE-SEEEEEEEETTEEEEEEE--S-SEEEEEEEETTEEPTTPSEEEE-

Solvent-accessible surface area (backbone atoms only — not comparable to full-atom values): 9893 Å² total; per-residue (Å²): 127,87,84,66,68,60,41,30,77,48,32,46,73,49,52,62,42,54,45,41,44,52,59,78,35,85,28,40,34,38,39,42,28,67,75,12,50,62,71,46,67,35,65,40,48,38,40,82,90,39,67,38,41,32,42,34,42,32,48,75,55,76,59,22,34,45,37,39,34,30,35,71,71,73,49,64,27,43,37,39,40,24,43,55,94,34,56,22,70,70,41,67,24,63,23,37,86,127,86,85,65,67,60,40,30,78,50,32,46,72,49,51,63,40,53,47,42,44,52,60,80,34,85,29,39,34,35,38,42,29,68,75,13,48,60,71,46,65,34,64,38,48,36,41,83,89,39,68,37,42,33,41,34,43,32,49,76,55,75,59,22,33,45,36,38,35,29,37,71,70,74,50,64,27,43,36,39,38,24,42,55,96,35,55,22,70,68,43,67,24,64,23,37,86

pLDDT: mean 97.03, std 4.72, range [63.09, 99.0]

Foldseek 3Di:
DDDWDWALQQKDKDALLLAEDDAPDKGKIKMDRLPTTDADKDKWKADPVGGADDWDWDDPDSPIIMIIG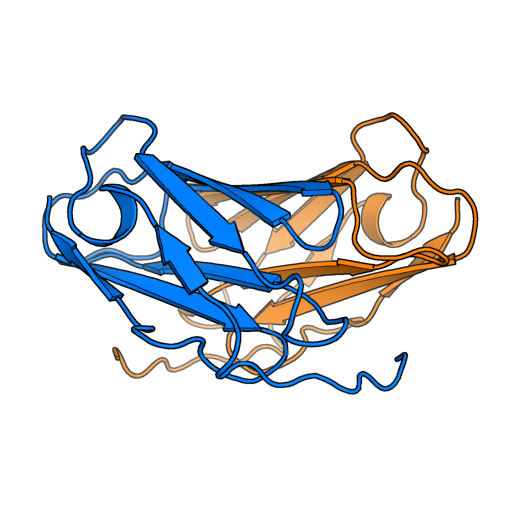HHHDFAWMWMFIDGHPHGHPCPRGIYHD/DDDWDWALQQKDKDALLLAEDDAPDKGKIKIDRLPTTDADKDKWKADPVGGADDWDWDDPDSPIIMIIGHHHDFAWMWMFIDGHPHGHPCPRGIYHD